Protein AF-0000000067928695 (afdb_homodimer)

Nearest PDB structures (foldseek):
  7fby-assembly1_A  TM=9.076E-01  e=4.333E-14  Pyrococcus horikoshii OT3
  2p6s-assembly1_H  TM=8.853E-01  e=1.165E-11  Neisseria meningitidis MC58
  2cg4-assembly1_A  TM=8.596E-01  e=1.092E-10  Escherichia coli
  2efo-assembly1_A  TM=8.688E-01  e=2.032E-10  Sulfurisphaera tokodaii str. 7
  4un1-assembly2_C  TM=5.396E-01  e=1.567E-06  Desulfovibrio desulfuricans

Sequence (328 aa):
MWDFVSTNDLDETEQAVLSQLKVDGRMSSVDIAKRIGVTEATVRRKMARVLEDPDISIQAVVRPLRSDLGIAAIVGLDVDREHIISVARKLSEYSFVDSVYAMTGPFDIIIQLTLPSTTALHDFLVSELANVPGIKDSESYMIGRVFKHSGRAYQRSKTEEKRGMWDFVSTNDLDETEQAVLSQLKVDGRMSSVDIAKRIGVTEATVRRKMARVLEDPDISIQAVVRPLRSDLGIAAIVGLDVDREHIISVARKLSEYSFVDSVYAMTGPFDIIIQLTLPSTTALHDFLVSELANVPGIKDSESYMIGRVFKHSGRAYQRSKTEEKRG

pLDDT: mean 90.46, std 14.26, range [27.47, 98.69]

Secondary structure (DSSP, 8-state):
-----S-TTS-HHHHHHHHHHHH-TT--HHHHHHHHTS-HHHHHHHHHHHHHSTTEEEEEEEPTTGGGSSEEEEEEEEE-GGGHHHHHHHHTT-TTEEEEEEESSS-SEEEEEEES-HHHHHHIIIIIGGGSTTEEEEEEEEEEEEEEETTEE----HHHHTT-/-----S-TTS-HHHHHHHHHHHH-TT--HHHHHHHHTS-HHHHHHHHHHHHHSTTEEEEEEE-TTGGGSSEEEEEEEEE-GGGHHHHHHHHTT-TTEEEEEEESSS-SEEEEEEES-HHHHHHIIIIIGGGSTTEEEEEEEEEEEEEEETTEE----HHHHTT-

Radius of gyration: 19.79 Å; Cα contacts (8 Å, |Δi|>4): 621; chains: 2; bounding box: 47×51×52 Å

Structure (mmCIF, N/CA/C/O backbone):
data_AF-0000000067928695-model_v1
#
loop_
_entity.id
_entity.type
_entity.pdbx_description
1 polymer 'AsnC family transcriptional regulator'
#
loop_
_atom_site.group_PDB
_atom_site.id
_atom_site.type_symbol
_atom_site.label_atom_id
_atom_site.label_alt_id
_atom_site.label_comp_id
_atom_site.label_asym_id
_atom_site.label_entity_id
_atom_site.label_seq_id
_atom_site.pdbx_PDB_ins_code
_atom_site.Cartn_x
_atom_site.Cartn_y
_atom_site.Cartn_z
_atom_site.occupancy
_atom_site.B_iso_or_equiv
_atom_site.auth_seq_id
_atom_site.auth_comp_id
_atom_site.auth_asym_id
_atom_site.auth_atom_id
_atom_site.pdbx_PDB_model_num
ATOM 1 N N . MET A 1 1 ? -23.5 -4.215 -2.357 1 54.84 1 MET A N 1
ATOM 2 C CA . MET A 1 1 ? -22.922 -5.242 -1.491 1 54.84 1 MET A CA 1
ATOM 3 C C . MET A 1 1 ? -21.406 -5.125 -1.449 1 54.84 1 MET A C 1
ATOM 5 O O . MET A 1 1 ? -20.781 -5.484 -0.449 1 54.84 1 MET A O 1
ATOM 9 N N . TRP A 1 2 ? -20.891 -4.426 -2.338 1 67.12 2 TRP A N 1
ATOM 10 C CA . TRP A 1 2 ? -19.438 -4.48 -2.449 1 67.12 2 TRP A CA 1
ATOM 11 C C . TRP A 1 2 ? -18.797 -3.199 -1.914 1 67.12 2 TRP A C 1
ATOM 13 O O . TRP A 1 2 ? -17.656 -2.871 -2.26 1 67.12 2 TRP A O 1
ATOM 23 N N . ASP A 1 3 ? -19.672 -2.637 -1.125 1 69.31 3 ASP A N 1
ATOM 24 C CA . ASP A 1 3 ? -19.125 -1.468 -0.447 1 69.31 3 ASP A CA 1
ATOM 25 C C . ASP A 1 3 ? -18.609 -1.831 0.947 1 69.31 3 ASP A C 1
ATOM 27 O O . ASP A 1 3 ? -19.406 -2.184 1.828 1 69.31 3 ASP A O 1
ATOM 31 N N . PHE A 1 4 ? -17.453 -2.385 1.006 1 76.19 4 PHE A N 1
ATOM 32 C CA . PHE A 1 4 ? -16.875 -2.734 2.291 1 76.19 4 PHE A CA 1
ATOM 33 C C . PHE A 1 4 ? -15.672 -1.837 2.6 1 76.19 4 PHE A C 1
ATOM 35 O O . PHE A 1 4 ? -14.875 -1.531 1.711 1 76.19 4 PHE A O 1
ATOM 42 N N . VAL A 1 5 ? -15.766 -1.452 3.916 1 72.69 5 VAL A N 1
ATOM 43 C CA . VAL A 1 5 ? -14.609 -0.696 4.391 1 72.69 5 VAL A CA 1
ATOM 44 C C . VAL A 1 5 ? -13.977 -1.412 5.578 1 72.69 5 VAL A C 1
ATOM 46 O O . VAL A 1 5 ? -14.664 -1.753 6.543 1 72.69 5 VAL A O 1
ATOM 49 N N . SER A 1 6 ? -12.695 -1.691 5.574 1 76.19 6 SER A N 1
ATOM 50 C CA . SER A 1 6 ? -11.969 -2.518 6.531 1 76.19 6 SER A CA 1
ATOM 51 C C . SER A 1 6 ? -12.094 -1.965 7.949 1 76.19 6 SER A C 1
ATOM 53 O O . SER A 1 6 ? -11.609 -2.576 8.906 1 76.19 6 SER A O 1
ATOM 55 N N . THR A 1 7 ? -12.695 -0.891 8.156 1 80.12 7 THR A N 1
ATOM 56 C CA . THR A 1 7 ? -12.82 -0.253 9.461 1 80.12 7 THR A CA 1
ATOM 57 C C . THR A 1 7 ? -14.273 -0.217 9.914 1 80.12 7 THR A C 1
ATOM 59 O O . THR A 1 7 ? -14.758 0.815 10.375 1 80.12 7 THR A O 1
ATOM 62 N N . ASN A 1 8 ? -14.883 -1.322 9.859 1 74 8 ASN A N 1
ATOM 63 C CA . ASN A 1 8 ? -16.297 -1.421 10.211 1 74 8 ASN A CA 1
ATOM 64 C C . ASN A 1 8 ? -16.516 -1.262 11.711 1 74 8 ASN A C 1
ATOM 66 O O . ASN A 1 8 ? -17.641 -1.068 12.164 1 74 8 ASN A O 1
ATOM 70 N N . ASP A 1 9 ? -15.438 -1.298 12.539 1 83.81 9 ASP A N 1
ATOM 71 C CA . ASP A 1 9 ? -15.57 -1.085 13.977 1 83.81 9 ASP A CA 1
ATOM 72 C C . ASP A 1 9 ? -15.703 0.401 14.305 1 83.81 9 ASP A C 1
ATOM 74 O O . ASP A 1 9 ? -15.984 0.77 15.445 1 83.81 9 ASP A O 1
ATOM 78 N N . LEU A 1 10 ? -15.562 1.174 13.32 1 90.31 10 LEU A N 1
ATOM 79 C CA . LEU A 1 10 ? -15.742 2.615 13.461 1 90.31 10 LEU A CA 1
ATOM 80 C C . LEU A 1 10 ? -17.203 3.01 13.25 1 90.31 10 LEU A C 1
ATOM 82 O O . LEU A 1 10 ? -17.906 2.396 12.445 1 90.31 10 LEU A O 1
ATOM 86 N N . ASP A 1 11 ? -17.672 4.016 13.984 1 93.88 11 ASP A N 1
ATOM 87 C CA . ASP A 1 11 ? -19.016 4.488 13.727 1 93.88 11 ASP A CA 1
ATOM 88 C C . ASP A 1 11 ? -19.094 5.258 12.406 1 93.88 11 ASP A C 1
ATOM 90 O O . ASP A 1 11 ? -18.078 5.426 11.727 1 93.88 11 ASP A O 1
ATOM 94 N N . GLU A 1 12 ? -20.266 5.629 12.07 1 94.31 12 GLU A N 1
ATOM 95 C CA . GLU A 1 12 ? -20.5 6.223 10.758 1 94.31 12 GLU A CA 1
ATOM 96 C C . GLU A 1 12 ? -19.672 7.492 10.57 1 94.31 12 GLU A C 1
ATOM 98 O O . GLU A 1 12 ? -19.078 7.703 9.508 1 94.31 12 GLU A O 1
ATOM 103 N N . THR A 1 13 ? -19.656 8.344 11.594 1 97.12 13 THR A N 1
ATOM 104 C CA . THR A 1 13 ? -18.906 9.594 11.492 1 97.12 13 THR A CA 1
ATOM 105 C C . THR A 1 13 ? -17.406 9.312 11.43 1 97.12 13 THR A C 1
ATOM 107 O O . THR A 1 13 ? -16.688 9.953 10.656 1 97.12 13 THR A O 1
ATOM 110 N N . GLU A 1 14 ? -16.906 8.359 12.219 1 96.75 14 GLU A N 1
ATOM 111 C CA . GLU A 1 14 ? -15.5 7.969 12.188 1 96.75 14 GLU A CA 1
ATOM 112 C C . GLU A 1 14 ? -15.102 7.438 10.812 1 96.75 14 GLU A C 1
ATOM 114 O O . GLU A 1 14 ? -14.023 7.762 10.305 1 96.75 14 GLU A O 1
ATOM 119 N N . GLN A 1 15 ? -16 6.688 10.242 1 95.12 15 GLN A N 1
ATOM 120 C CA . GLN A 1 15 ? -15.742 6.172 8.898 1 95.12 15 GLN A CA 1
ATOM 121 C C . GLN A 1 15 ? -15.68 7.301 7.879 1 95.12 15 GLN A C 1
ATOM 123 O O . GLN A 1 15 ? -14.836 7.285 6.98 1 95.12 15 GLN A O 1
ATOM 128 N N . ALA A 1 16 ? -16.578 8.203 7.988 1 96.44 16 ALA A N 1
ATOM 129 C CA . ALA A 1 16 ? -16.609 9.344 7.082 1 96.44 16 ALA A CA 1
ATOM 130 C C . ALA A 1 16 ? -15.328 10.172 7.207 1 96.44 16 ALA A C 1
ATOM 132 O O . ALA A 1 16 ? -14.758 10.594 6.199 1 96.44 16 ALA A O 1
ATOM 133 N N . VAL A 1 17 ? -14.938 10.383 8.453 1 97.94 17 VAL A N 1
ATOM 134 C CA . VAL A 1 17 ? -13.703 11.125 8.711 1 97.94 17 VAL A CA 1
ATOM 135 C C . VAL A 1 17 ? -12.523 10.398 8.062 1 97.94 17 VAL A C 1
ATOM 137 O O . VAL A 1 17 ? -11.719 11.016 7.355 1 97.94 17 VAL A O 1
ATOM 140 N N . LEU A 1 18 ? -12.461 9.109 8.266 1 96.5 18 LEU A N 1
ATOM 141 C CA . LEU A 1 18 ? -11.383 8.305 7.703 1 96.5 18 LEU A CA 1
ATOM 142 C C . LEU A 1 18 ? -11.383 8.383 6.18 1 96.5 18 LEU A C 1
ATOM 144 O O . LEU A 1 18 ? -10.32 8.484 5.559 1 96.5 18 LEU A O 1
ATOM 148 N N . SER A 1 19 ? -12.516 8.336 5.602 1 95.69 19 SER A N 1
ATOM 149 C CA . SER A 1 19 ? -12.633 8.406 4.148 1 95.69 19 SER A CA 1
ATOM 150 C C . SER A 1 19 ? -12.055 9.711 3.611 1 95.69 19 SER A C 1
ATOM 152 O O . SER A 1 19 ? -11.406 9.719 2.562 1 95.69 19 SER A O 1
ATOM 154 N N . GLN A 1 20 ? -12.273 10.828 4.305 1 97.5 20 GLN A N 1
ATOM 155 C CA . GLN A 1 20 ? -11.711 12.109 3.889 1 97.5 20 GLN A CA 1
ATOM 156 C C . GLN A 1 20 ? -10.195 12.117 4.043 1 97.5 20 GLN A C 1
ATOM 158 O O . GLN A 1 20 ? -9.477 12.648 3.184 1 97.5 20 GLN A O 1
ATOM 163 N N . LEU A 1 21 ? -9.711 11.484 5.109 1 97.69 21 LEU A N 1
ATOM 164 C CA . LEU A 1 21 ? -8.281 11.445 5.375 1 97.69 21 LEU A CA 1
ATOM 165 C C . LEU A 1 21 ? -7.562 10.555 4.367 1 97.69 21 LEU A C 1
ATOM 167 O O . LEU A 1 21 ? -6.375 10.75 4.09 1 97.69 21 LEU A O 1
ATOM 171 N N . LYS A 1 22 ? -8.266 9.562 3.803 1 96.19 22 LYS A N 1
ATOM 172 C CA . LYS A 1 22 ? -7.703 8.727 2.748 1 96.19 22 LYS A CA 1
ATOM 173 C C . LYS A 1 22 ? -7.492 9.523 1.464 1 96.19 22 LYS A C 1
ATOM 175 O O . LYS A 1 22 ? -6.578 9.234 0.69 1 96.19 22 LYS A O 1
ATOM 180 N N . VAL A 1 23 ? -8.305 10.508 1.286 1 95.06 23 VAL A N 1
ATOM 181 C CA . VAL A 1 23 ? -8.195 11.383 0.124 1 95.06 23 VAL A CA 1
ATOM 182 C C . VAL A 1 23 ? -7.082 12.398 0.352 1 95.06 23 VAL A C 1
ATOM 184 O O . VAL A 1 23 ? -6.238 12.617 -0.522 1 95.06 23 VAL A O 1
ATOM 187 N N . ASP A 1 24 ? -7.09 12.969 1.466 1 97.31 24 ASP A N 1
ATOM 188 C CA . ASP A 1 24 ? -6.09 13.938 1.904 1 97.31 24 ASP A CA 1
ATOM 189 C C . ASP A 1 24 ? -5.824 13.812 3.402 1 97.31 24 ASP A C 1
ATOM 191 O O . ASP A 1 24 ? -6.621 14.281 4.223 1 97.31 24 ASP A O 1
ATOM 195 N N . GLY A 1 25 ? -4.699 13.289 3.713 1 98.25 25 GLY A N 1
ATOM 196 C CA . GLY A 1 25 ? -4.34 13.039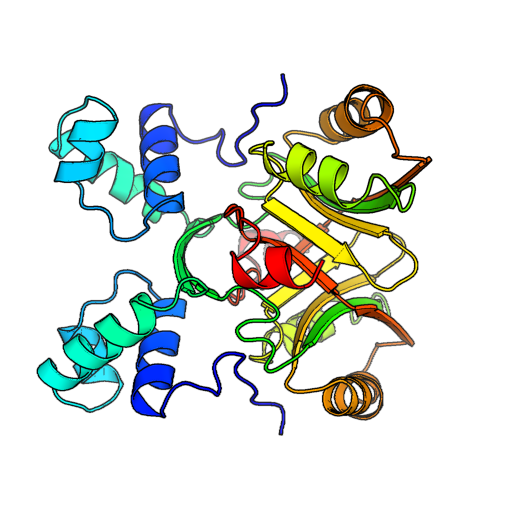 5.102 1 98.25 25 GLY A CA 1
ATOM 197 C C . GLY A 1 25 ? -4.09 14.312 5.887 1 98.25 25 GLY A C 1
ATOM 198 O O . GLY A 1 25 ? -4.031 14.281 7.117 1 98.25 25 GLY A O 1
ATOM 199 N N . ARG A 1 26 ? -3.992 15.445 5.238 1 97.56 26 ARG A N 1
ATOM 200 C CA . ARG A 1 26 ? -3.703 16.703 5.906 1 97.56 26 ARG A CA 1
ATOM 201 C C . ARG A 1 26 ? -4.934 17.609 5.918 1 97.56 26 ARG A C 1
ATOM 203 O O . ARG A 1 26 ? -4.844 18.781 6.297 1 97.56 26 ARG A O 1
ATOM 210 N N . MET A 1 27 ? -6.051 17.031 5.473 1 97.69 27 MET A N 1
ATOM 211 C CA . MET A 1 27 ? -7.281 17.812 5.496 1 97.69 27 MET A CA 1
ATOM 212 C C . MET A 1 27 ? -7.582 18.312 6.902 1 97.69 27 MET A C 1
ATOM 214 O O . MET A 1 27 ? -7.445 17.562 7.875 1 97.69 27 MET A O 1
ATOM 218 N N . SER A 1 28 ? -8 19.562 6.992 1 97.62 28 SER A N 1
ATOM 219 C CA . SER A 1 28 ? -8.289 20.156 8.297 1 97.62 28 SER A CA 1
ATOM 220 C C . SER A 1 28 ? -9.625 19.656 8.844 1 97.62 28 SER A C 1
ATOM 222 O O . SER A 1 28 ? -10.492 19.234 8.078 1 97.62 28 SER A O 1
ATOM 224 N N . SER A 1 29 ? -9.734 19.766 10.188 1 98.12 29 SER A N 1
ATOM 225 C CA . SER A 1 29 ? -11.008 19.406 10.812 1 98.12 29 SER A CA 1
ATOM 226 C C . SER A 1 29 ? -12.133 20.297 10.312 1 98.12 29 SER A C 1
ATOM 228 O O . SER A 1 29 ? -13.273 19.844 10.164 1 98.12 29 SER A O 1
ATOM 230 N N . VAL A 1 30 ? -11.812 21.547 10.023 1 98.38 30 VAL A N 1
ATOM 231 C CA . VAL A 1 30 ? -12.805 22.484 9.508 1 98.38 30 VAL A CA 1
ATOM 232 C C . VAL A 1 30 ? -13.289 22.031 8.133 1 98.38 30 VAL A C 1
ATOM 234 O O . VAL A 1 30 ? -14.5 21.969 7.887 1 98.38 30 VAL A O 1
ATOM 237 N N . ASP A 1 31 ? -12.422 21.641 7.242 1 98.56 31 ASP A N 1
ATOM 238 C CA . ASP A 1 31 ? -12.773 21.219 5.895 1 98.56 31 ASP A CA 1
ATOM 239 C C . ASP A 1 31 ? -13.547 19.906 5.922 1 98.56 31 ASP A C 1
ATOM 241 O O . ASP A 1 31 ? -14.508 19.719 5.168 1 98.56 31 ASP A O 1
ATOM 245 N N . ILE A 1 32 ? -13.094 19 6.742 1 98.69 32 ILE A N 1
ATOM 246 C CA . ILE A 1 32 ? -13.789 17.719 6.863 1 98.69 32 ILE A CA 1
ATOM 247 C C . ILE A 1 32 ? -15.219 17.953 7.355 1 98.69 32 ILE A C 1
ATOM 249 O O . ILE A 1 32 ? -16.156 17.344 6.84 1 98.69 32 ILE A O 1
ATOM 253 N N . ALA A 1 33 ? -15.352 18.797 8.359 1 98.69 33 ALA A N 1
ATOM 254 C CA . ALA A 1 33 ? -16.672 19.125 8.898 1 98.69 33 ALA A CA 1
ATOM 255 C C . ALA A 1 33 ? -17.609 19.625 7.805 1 98.69 33 ALA A C 1
ATOM 257 O O . ALA A 1 33 ? -18.766 19.203 7.719 1 98.69 33 ALA A O 1
ATOM 258 N N . LYS A 1 34 ? -17.141 20.5 6.973 1 98.44 34 LYS A N 1
ATOM 259 C CA . LYS A 1 34 ? -17.922 21.047 5.867 1 98.44 34 LYS A CA 1
ATOM 260 C C . LYS A 1 34 ? -18.344 19.953 4.895 1 98.44 34 LYS A C 1
ATOM 262 O O . LYS A 1 34 ? -19.484 19.953 4.41 1 98.44 34 LYS A O 1
ATOM 267 N N . ARG A 1 35 ? -17.5 19 4.688 1 97.94 35 ARG A N 1
ATOM 268 C CA . ARG A 1 35 ? -17.734 17.969 3.684 1 97.94 35 ARG A CA 1
ATOM 269 C C . ARG A 1 35 ? -18.734 16.938 4.184 1 97.94 35 ARG A C 1
ATOM 271 O O . ARG A 1 35 ? -19.531 16.406 3.408 1 97.94 35 ARG A O 1
ATOM 278 N N . ILE A 1 36 ? -18.641 16.641 5.441 1 97.31 36 ILE A N 1
ATOM 279 C CA . ILE A 1 36 ? -19.453 15.508 5.871 1 97.31 36 ILE A CA 1
ATOM 280 C C . ILE A 1 36 ? -20.672 16 6.637 1 97.31 36 ILE A C 1
ATOM 282 O O . ILE A 1 36 ? -21.547 15.211 7.016 1 97.31 36 ILE A O 1
ATOM 286 N N . GLY A 1 37 ? -20.766 17.25 6.953 1 97.88 37 GLY A N 1
ATOM 287 C CA . GLY A 1 37 ? -21.969 17.844 7.477 1 97.88 37 GLY A CA 1
ATOM 288 C C . GLY A 1 37 ? -22.141 17.656 8.969 1 97.88 37 GLY A C 1
ATOM 289 O O . GLY A 1 37 ? -23.219 17.328 9.445 1 97.88 37 GLY A O 1
ATOM 290 N N . VAL A 1 38 ? -21.109 17.812 9.727 1 98.19 38 VAL A N 1
ATOM 291 C CA . VAL A 1 38 ? -21.125 17.781 11.188 1 98.19 38 VAL A CA 1
ATOM 292 C C . VAL A 1 38 ? -20.297 18.938 11.734 1 98.19 38 VAL A C 1
ATOM 294 O O . VAL A 1 38 ? -19.688 19.703 10.969 1 98.19 38 VAL A O 1
ATOM 297 N N . THR A 1 39 ? -20.344 19.062 13.07 1 98.25 39 THR A N 1
ATOM 298 C CA . THR A 1 39 ? -19.625 20.172 13.68 1 98.25 39 THR A CA 1
ATOM 299 C C . THR A 1 39 ? -18.125 19.891 13.703 1 98.25 39 THR A C 1
ATOM 301 O O . THR A 1 39 ? -17.703 18.734 13.734 1 98.25 39 THR A O 1
ATOM 304 N N . GLU A 1 40 ? -17.359 20.938 13.617 1 98.44 40 GLU A N 1
ATOM 305 C CA . GLU A 1 40 ? -15.906 20.797 13.727 1 98.44 40 GLU A CA 1
ATOM 306 C C . GLU A 1 40 ? -15.516 20.078 15.016 1 98.44 40 GLU A C 1
ATOM 308 O O . GLU A 1 40 ? -14.578 19.281 15.023 1 98.44 40 GLU A O 1
ATOM 313 N N . ALA A 1 41 ? -16.156 20.438 16.109 1 98.44 41 ALA A N 1
ATOM 314 C CA . ALA A 1 41 ? -15.875 19.781 17.391 1 98.44 41 ALA A CA 1
ATOM 315 C C . ALA A 1 41 ? -16.062 18.266 17.281 1 98.44 41 ALA A C 1
ATOM 317 O O . ALA A 1 41 ? -15.25 17.5 17.812 1 98.44 41 ALA A O 1
ATOM 318 N N . THR A 1 42 ? -17.109 17.859 16.641 1 98.44 42 THR A N 1
ATOM 319 C CA . THR A 1 42 ? -17.375 16.438 16.422 1 98.44 42 THR A CA 1
ATOM 320 C C . THR A 1 42 ? -16.266 15.797 15.586 1 98.44 42 THR A C 1
ATOM 322 O O . THR A 1 42 ? -15.781 14.719 15.922 1 98.44 42 THR A O 1
ATOM 325 N N . VAL A 1 43 ? -15.859 16.469 14.5 1 98.62 43 VAL A N 1
ATOM 326 C CA . VAL A 1 43 ? -14.805 15.938 13.641 1 98.62 43 VAL A CA 1
ATOM 327 C C . VAL A 1 43 ? -13.508 15.812 14.438 1 98.62 43 VAL A C 1
ATOM 329 O O . VAL A 1 43 ? -12.812 14.797 14.359 1 98.62 43 VAL A O 1
ATOM 332 N N . ARG A 1 44 ? -13.164 16.797 15.172 1 98.25 44 ARG A N 1
ATOM 333 C CA . ARG A 1 44 ? -11.93 16.781 15.945 1 98.25 44 ARG A CA 1
ATOM 334 C C . ARG A 1 44 ? -11.898 15.586 16.891 1 98.25 44 ARG A C 1
ATOM 336 O O . ARG A 1 44 ? -10.898 14.875 16.984 1 98.25 44 ARG A O 1
ATOM 343 N N . ARG A 1 45 ? -12.961 15.375 17.547 1 98.19 45 ARG A N 1
ATOM 344 C CA . ARG A 1 45 ? -13.055 14.266 18.5 1 98.19 45 ARG A CA 1
ATOM 345 C C . ARG A 1 45 ? -12.961 12.922 17.766 1 98.19 45 ARG A C 1
ATOM 347 O O . ARG A 1 45 ? -12.203 12.039 18.172 1 98.19 45 ARG A O 1
ATOM 354 N N . LYS A 1 46 ? -13.758 12.789 16.719 1 98.25 46 LYS A N 1
ATOM 355 C CA . LYS A 1 46 ? -13.797 11.531 15.977 1 98.25 46 LYS A CA 1
ATOM 356 C C . LYS A 1 46 ? -12.469 11.266 15.281 1 98.25 46 LYS A C 1
ATOM 358 O O . LYS A 1 46 ? -12.023 10.117 15.195 1 98.25 46 LYS A O 1
ATOM 363 N N . MET A 1 47 ? -11.875 12.297 14.75 1 98.06 47 MET A N 1
ATOM 364 C CA . MET A 1 47 ? -10.57 12.156 14.117 1 98.06 47 MET A CA 1
ATOM 365 C C . MET A 1 47 ? -9.523 11.688 15.125 1 98.06 47 MET A C 1
ATOM 367 O O . MET A 1 47 ? -8.719 10.805 14.82 1 98.06 47 MET A O 1
ATOM 371 N N . ALA A 1 48 ? -9.547 12.305 16.266 1 97.19 48 ALA A N 1
ATOM 372 C CA . ALA A 1 48 ? -8.625 11.891 17.328 1 97.19 48 ALA A CA 1
ATOM 373 C C . ALA A 1 48 ? -8.797 10.406 17.641 1 97.19 48 ALA A C 1
ATOM 375 O O . ALA A 1 48 ? -7.812 9.672 17.766 1 97.19 48 ALA A O 1
ATOM 376 N N . ARG A 1 49 ? -9.945 10 17.734 1 95.88 49 ARG A N 1
ATOM 377 C CA . ARG A 1 49 ? -10.25 8.602 18.031 1 95.88 49 ARG A CA 1
ATOM 378 C C . ARG A 1 49 ? -9.758 7.695 16.906 1 95.88 49 ARG A C 1
ATOM 380 O O . ARG A 1 49 ? -9.141 6.66 17.172 1 95.88 49 ARG A O 1
ATOM 387 N N . VAL A 1 50 ? -10.055 8.078 15.703 1 95.62 50 VAL A N 1
ATOM 388 C CA . VAL A 1 50 ? -9.633 7.312 14.531 1 95.62 50 VAL A CA 1
ATOM 389 C C . VAL A 1 50 ? -8.109 7.172 14.523 1 95.62 50 VAL A C 1
ATOM 391 O O . VAL A 1 50 ? -7.586 6.078 14.312 1 95.62 50 VAL A O 1
ATOM 394 N N . LEU A 1 51 ? -7.449 8.227 14.828 1 95.56 51 LEU A N 1
ATOM 395 C CA . LEU A 1 51 ? -5.996 8.266 14.68 1 95.56 51 LEU A CA 1
ATOM 396 C C . LEU A 1 51 ? -5.312 7.672 15.906 1 95.56 51 LEU A C 1
ATOM 398 O O . LEU A 1 51 ? -4.09 7.496 15.914 1 95.56 51 LEU A O 1
ATOM 402 N N . GLU A 1 52 ? -6.078 7.32 16.922 1 93.94 52 GLU A N 1
ATOM 403 C CA . GLU A 1 52 ? -5.551 6.582 18.078 1 93.94 52 GLU A CA 1
ATOM 404 C C . GLU A 1 52 ? -5.387 5.102 17.75 1 93.94 52 GLU A C 1
ATOM 406 O O . GLU A 1 52 ? -4.688 4.379 18.453 1 93.94 52 GLU A O 1
ATOM 411 N N . ASP A 1 53 ? -6.078 4.672 16.766 1 90.81 53 ASP A N 1
ATOM 412 C CA . ASP A 1 53 ? -5.961 3.287 16.312 1 90.81 53 ASP A CA 1
ATOM 413 C C . ASP A 1 53 ? -4.566 3.002 15.766 1 90.81 53 ASP A C 1
ATOM 415 O O . ASP A 1 53 ? -4.133 3.633 14.805 1 90.81 53 ASP A O 1
ATOM 419 N N . PRO A 1 54 ? -3.818 2.045 16.328 1 89.62 54 PRO A N 1
ATOM 420 C CA . PRO A 1 54 ? -2.451 1.767 15.875 1 89.62 54 PRO A CA 1
ATOM 421 C C . PRO A 1 54 ? -2.4 1.203 14.461 1 89.62 54 PRO A C 1
ATOM 423 O O . PRO A 1 54 ? -1.327 1.147 13.852 1 89.62 54 PRO A O 1
ATOM 426 N N . ASP A 1 55 ? -3.51 0.825 13.938 1 91.31 55 ASP A N 1
ATOM 427 C CA . ASP A 1 55 ? -3.555 0.251 12.594 1 91.31 55 ASP A CA 1
ATOM 428 C C . ASP A 1 55 ? -3.838 1.325 11.547 1 91.31 55 ASP A C 1
ATOM 430 O O . ASP A 1 55 ? -3.885 1.035 10.352 1 91.31 55 ASP A O 1
ATOM 434 N N . ILE A 1 56 ? -4.07 2.531 11.969 1 94.44 56 ILE A N 1
ATOM 435 C CA . ILE A 1 56 ? -4.316 3.648 11.062 1 94.44 56 ILE A CA 1
ATOM 436 C C . ILE A 1 56 ? -3.215 4.691 11.227 1 94.44 56 ILE A C 1
ATOM 438 O O . ILE A 1 56 ? -2.852 5.055 12.344 1 94.44 56 ILE A O 1
ATOM 442 N N . SER A 1 57 ? -2.656 5.086 10.117 1 95.75 57 SER A N 1
ATOM 443 C CA . SER A 1 57 ? -1.616 6.109 10.133 1 95.75 57 SER A CA 1
ATOM 444 C C . SER A 1 57 ? -1.794 7.102 8.992 1 95.75 57 SER A C 1
ATOM 446 O O . SER A 1 57 ? -2.361 6.762 7.953 1 95.75 57 SER A O 1
ATOM 448 N N . ILE A 1 58 ? -1.453 8.297 9.203 1 98.31 58 ILE A N 1
ATOM 449 C CA . ILE A 1 58 ? -1.322 9.25 8.109 1 98.31 58 ILE A CA 1
ATOM 450 C C . ILE A 1 58 ? 0.126 9.289 7.629 1 98.31 58 ILE A C 1
ATOM 452 O O . ILE A 1 58 ? 1.038 9.578 8.406 1 98.31 58 ILE A O 1
ATOM 456 N N . GLN A 1 59 ? 0.357 9.008 6.383 1 98.12 59 GLN A N 1
ATOM 457 C CA . GLN A 1 59 ? 1.734 8.953 5.902 1 98.12 59 GLN A CA 1
ATOM 458 C C . GLN A 1 59 ? 1.816 9.328 4.426 1 98.12 59 GLN A C 1
ATOM 460 O O . GLN A 1 59 ? 0.801 9.352 3.729 1 98.12 59 GLN A O 1
ATOM 465 N N . ALA A 1 60 ? 3.01 9.68 4.035 1 97.12 60 ALA A N 1
ATOM 466 C CA . ALA A 1 60 ? 3.271 9.828 2.604 1 97.12 60 ALA A CA 1
ATOM 467 C C . ALA A 1 60 ? 3.295 8.477 1.904 1 97.12 60 ALA A C 1
ATOM 469 O O . ALA A 1 60 ? 3.908 7.523 2.398 1 97.12 60 ALA A O 1
ATOM 470 N N . VAL A 1 61 ? 2.568 8.359 0.867 1 95.94 61 VAL A N 1
ATOM 471 C CA . VAL A 1 61 ? 2.543 7.18 0.011 1 95.94 61 VAL A CA 1
ATOM 472 C C . VAL A 1 61 ? 3.104 7.531 -1.366 1 95.94 61 VAL A C 1
ATOM 474 O O . VAL A 1 61 ? 2.705 8.531 -1.972 1 95.94 61 VAL A O 1
ATOM 477 N N . VAL A 1 62 ? 4.074 6.758 -1.771 1 93.94 62 VAL A N 1
ATOM 478 C CA . VAL A 1 62 ? 4.691 6.957 -3.076 1 93.94 62 VAL A CA 1
ATOM 479 C C . VAL A 1 62 ? 4.195 5.895 -4.055 1 93.94 62 VAL A C 1
ATOM 481 O O . VAL A 1 62 ? 4.219 4.699 -3.746 1 93.94 62 VAL A O 1
ATOM 484 N N . ARG A 1 63 ? 3.662 6.348 -5.195 1 92.44 63 ARG A N 1
ATOM 485 C CA . ARG A 1 63 ? 3.266 5.422 -6.254 1 92.44 63 ARG A CA 1
ATOM 486 C C . ARG A 1 63 ? 4.438 4.551 -6.684 1 92.44 63 ARG A C 1
ATOM 488 O O . ARG A 1 63 ? 5.516 5.059 -7 1 92.44 63 ARG A O 1
ATOM 495 N N . PRO A 1 64 ? 4.188 3.207 -6.574 1 91.69 64 PRO A N 1
ATOM 496 C CA . PRO A 1 64 ? 5.242 2.373 -7.152 1 91.69 64 PRO A CA 1
ATOM 497 C C . PRO A 1 64 ? 5.496 2.682 -8.625 1 91.69 64 PRO A C 1
ATOM 499 O O . PRO A 1 64 ? 4.578 3.07 -9.352 1 91.69 64 PRO A O 1
ATOM 502 N N . LEU A 1 65 ? 6.855 2.486 -9.094 1 82.44 65 LEU A N 1
ATOM 503 C CA . LEU A 1 65 ? 7.254 2.787 -10.461 1 82.44 65 LEU A CA 1
ATOM 504 C C . LEU A 1 65 ? 7.152 4.285 -10.742 1 82.44 65 LEU A C 1
ATOM 506 O O . LEU A 1 65 ? 6.996 4.695 -11.891 1 82.44 65 LEU A O 1
ATOM 510 N N . ARG A 1 66 ? 7.238 4.988 -9.594 1 69.88 66 ARG A N 1
ATOM 511 C CA . ARG A 1 66 ? 7.301 6.441 -9.719 1 69.88 66 ARG A CA 1
ATOM 512 C C . ARG A 1 66 ? 8.336 6.855 -10.758 1 69.88 66 ARG A C 1
ATOM 514 O O . ARG A 1 66 ? 9.391 6.227 -10.883 1 69.88 66 ARG A O 1
ATOM 521 N N . SER A 1 67 ? 8.078 7.879 -11.625 1 62 67 SER A N 1
ATOM 522 C CA . SER A 1 67 ? 8.883 8.602 -12.617 1 62 67 SER A CA 1
ATOM 523 C C . SER A 1 67 ? 9.508 7.637 -13.617 1 62 67 SER A C 1
ATOM 525 O O . SER A 1 67 ? 10.406 8.023 -14.367 1 62 67 SER A O 1
ATOM 527 N N . ASP A 1 68 ? 9.125 6.457 -13.602 1 64.56 68 ASP A N 1
ATOM 528 C CA . ASP A 1 68 ? 9.688 5.516 -14.562 1 64.56 68 ASP A CA 1
ATOM 529 C C . ASP A 1 68 ? 11.18 5.309 -14.328 1 64.56 68 ASP A C 1
ATOM 531 O O . ASP A 1 68 ? 11.922 4.969 -15.25 1 64.56 68 ASP A O 1
ATOM 535 N N . LEU A 1 69 ? 11.578 5.695 -13.094 1 67.94 69 LEU A N 1
ATOM 536 C CA . LEU A 1 69 ? 13.008 5.621 -12.812 1 67.94 69 LEU A CA 1
ATOM 537 C C . LEU A 1 69 ? 13.352 4.34 -12.07 1 67.94 69 LEU A C 1
ATOM 539 O O . LEU A 1 69 ? 14.523 4.094 -11.742 1 67.94 69 LEU A O 1
ATOM 543 N N . GLY A 1 70 ? 12.578 3.482 -12.109 1 86.5 70 GLY A N 1
ATOM 544 C CA . GLY A 1 70 ? 12.867 2.217 -11.453 1 86.5 70 GLY A CA 1
ATOM 545 C C . GLY A 1 70 ? 11.883 1.121 -11.797 1 86.5 70 GLY A C 1
ATOM 546 O O . GLY A 1 70 ? 11.242 1.165 -12.852 1 86.5 70 GLY A O 1
ATOM 547 N N . ILE A 1 71 ? 12.062 0.109 -11.031 1 92.81 71 ILE A N 1
ATOM 548 C CA . ILE A 1 71 ? 11.148 -1.014 -11.227 1 92.81 71 ILE A CA 1
ATOM 549 C C . ILE A 1 71 ? 10.43 -1.326 -9.922 1 92.81 71 ILE A C 1
ATOM 551 O O . ILE A 1 71 ? 10.906 -0.966 -8.844 1 92.81 71 ILE A O 1
ATOM 555 N N . ALA A 1 72 ? 9.305 -1.862 -10.039 1 95.81 72 ALA A N 1
ATOM 556 C CA . ALA A 1 72 ? 8.547 -2.398 -8.914 1 95.81 72 ALA A CA 1
ATOM 557 C C . ALA A 1 72 ? 8.172 -3.861 -9.156 1 95.81 72 ALA A C 1
ATOM 559 O O . ALA A 1 72 ? 7.93 -4.27 -10.289 1 95.81 72 ALA A O 1
ATOM 560 N N . ALA A 1 73 ? 8.156 -4.578 -8.031 1 96.81 73 ALA A N 1
ATOM 561 C CA . ALA A 1 73 ? 7.895 -6.008 -8.18 1 96.81 73 ALA A CA 1
ATOM 562 C C . ALA A 1 73 ? 7.223 -6.566 -6.926 1 96.81 73 ALA A C 1
ATOM 564 O O . ALA A 1 73 ? 7.305 -5.973 -5.852 1 96.81 73 ALA A O 1
ATOM 565 N N . ILE A 1 74 ? 6.535 -7.621 -7.117 1 97.75 74 ILE A N 1
ATOM 566 C CA . ILE A 1 74 ? 6.043 -8.516 -6.074 1 97.75 74 ILE A CA 1
ATOM 567 C C . ILE A 1 74 ? 6.867 -9.797 -6.066 1 97.75 74 ILE A C 1
ATOM 569 O O . ILE A 1 74 ? 7.109 -10.398 -7.117 1 97.75 74 ILE A O 1
ATOM 573 N N . VAL A 1 75 ? 7.309 -10.188 -4.883 1 97.69 75 VAL A N 1
ATOM 574 C CA . VAL A 1 75 ? 8.141 -11.383 -4.785 1 97.69 75 VAL A CA 1
ATOM 575 C C . VAL A 1 75 ? 7.504 -12.375 -3.816 1 97.69 75 VAL A C 1
ATOM 577 O O . VAL A 1 75 ? 7.227 -12.039 -2.664 1 97.69 75 VAL A O 1
ATOM 580 N N . GLY A 1 76 ? 7.215 -13.586 -4.301 1 97.31 76 GLY A N 1
ATOM 581 C CA . GLY A 1 76 ? 6.852 -14.703 -3.445 1 97.31 76 GLY A CA 1
ATOM 582 C C . GLY A 1 76 ? 8.047 -15.508 -2.979 1 97.31 76 GLY A C 1
ATOM 583 O O . GLY A 1 76 ? 8.961 -15.781 -3.76 1 97.31 76 GLY A O 1
ATOM 584 N N . LEU A 1 77 ? 8.016 -15.883 -1.688 1 98.25 77 LEU A N 1
ATOM 585 C CA . LEU A 1 77 ? 9.133 -16.609 -1.103 1 98.25 77 LEU A CA 1
ATOM 586 C C . LEU A 1 77 ? 8.656 -17.922 -0.466 1 98.25 77 LEU A C 1
ATOM 588 O O . LEU A 1 77 ? 7.629 -17.938 0.209 1 98.25 77 LEU A O 1
ATOM 592 N N . ASP A 1 78 ? 9.344 -18.969 -0.765 1 97.94 78 ASP A N 1
ATOM 593 C CA . ASP A 1 78 ? 9.273 -20.203 -0.001 1 97.94 78 ASP A CA 1
ATOM 594 C C . ASP A 1 78 ? 10.289 -20.219 1.133 1 97.94 78 ASP A C 1
ATOM 596 O O . ASP A 1 78 ? 11.492 -20.094 0.892 1 97.94 78 ASP A O 1
ATOM 600 N N . VAL A 1 79 ? 9.797 -20.344 2.35 1 98.19 79 VAL A N 1
ATOM 601 C CA . VAL A 1 79 ? 10.648 -20.188 3.529 1 98.19 79 VAL A CA 1
ATOM 602 C C . VAL A 1 79 ? 10.414 -21.359 4.484 1 98.19 79 VAL A C 1
ATOM 604 O O . VAL A 1 79 ? 9.281 -21.812 4.656 1 98.19 79 VAL A O 1
ATOM 607 N N . ASP A 1 80 ? 11.508 -21.844 5.059 1 97.38 80 ASP A N 1
ATOM 608 C CA . ASP A 1 80 ? 11.344 -22.812 6.129 1 97.38 80 ASP A CA 1
ATOM 609 C C . ASP A 1 80 ? 10.422 -22.281 7.223 1 97.38 80 ASP A C 1
ATOM 611 O O . ASP A 1 80 ? 10.57 -21.141 7.668 1 97.38 80 ASP A O 1
ATOM 615 N N . ARG A 1 81 ? 9.523 -23.172 7.652 1 95.88 81 ARG A N 1
ATOM 616 C CA . ARG A 1 81 ? 8.477 -22.781 8.594 1 95.88 81 ARG A CA 1
ATOM 617 C C . ARG A 1 81 ? 9.07 -22.125 9.836 1 95.88 81 ARG A C 1
ATOM 619 O O . ARG A 1 81 ? 8.523 -21.141 10.352 1 95.88 81 ARG A O 1
ATOM 626 N N . GLU A 1 82 ? 10.133 -22.547 10.289 1 96.62 82 GLU A N 1
ATOM 627 C CA . GLU A 1 82 ? 10.727 -22.078 11.539 1 96.62 82 GLU A CA 1
ATOM 628 C C . GLU A 1 82 ? 11.383 -20.719 11.359 1 96.62 82 GLU A C 1
ATOM 630 O O . GLU A 1 82 ? 11.719 -20.047 12.336 1 96.62 82 GLU A O 1
ATOM 635 N N . HIS A 1 83 ? 11.523 -20.281 10.109 1 97.75 83 HIS A N 1
ATOM 636 C CA . HIS A 1 83 ? 12.25 -19.047 9.859 1 97.75 83 HIS A CA 1
ATOM 637 C C . HIS A 1 83 ? 11.32 -17.953 9.328 1 97.75 83 HIS A C 1
ATOM 639 O O . HIS A 1 83 ? 11.766 -16.844 9.039 1 97.75 83 HIS A O 1
ATOM 645 N N . ILE A 1 84 ? 10.086 -18.219 9.227 1 97.56 84 ILE A N 1
ATOM 646 C CA . ILE A 1 84 ? 9.156 -17.297 8.57 1 97.56 84 ILE A CA 1
ATOM 647 C C . ILE A 1 84 ? 9.172 -15.953 9.281 1 97.56 84 ILE A C 1
ATOM 649 O O . ILE A 1 84 ? 9.32 -14.906 8.633 1 97.56 84 ILE A O 1
ATOM 653 N N . ILE A 1 85 ? 9.133 -15.969 10.594 1 96.56 85 ILE A N 1
ATOM 654 C CA . ILE A 1 85 ? 9.055 -14.727 11.352 1 96.56 85 ILE A CA 1
ATOM 655 C C . ILE A 1 85 ? 10.367 -13.961 11.227 1 96.56 85 ILE A C 1
ATOM 657 O O . ILE A 1 85 ? 10.367 -12.758 10.953 1 96.56 85 ILE A O 1
ATOM 661 N N . SER A 1 86 ? 11.469 -14.633 11.406 1 97.12 86 SER A N 1
ATOM 662 C CA . SER A 1 86 ? 12.773 -13.969 11.344 1 97.12 86 SER A CA 1
ATOM 663 C C . SER A 1 86 ? 13.039 -13.398 9.953 1 97.12 86 SER A C 1
ATOM 665 O O . SER A 1 86 ? 13.586 -12.305 9.82 1 97.12 86 SER A O 1
ATOM 667 N N . VAL A 1 87 ? 12.688 -14.109 8.883 1 97.75 87 VAL A N 1
ATOM 668 C CA . VAL A 1 87 ? 12.867 -13.648 7.512 1 97.75 87 VAL A CA 1
ATOM 669 C C . VAL A 1 87 ? 11.984 -12.422 7.262 1 97.75 87 VAL A C 1
ATOM 671 O O . VAL A 1 87 ? 12.445 -11.422 6.707 1 97.75 87 VAL A O 1
ATOM 674 N N . ALA A 1 88 ? 10.742 -12.492 7.664 1 97.94 88 ALA A N 1
ATOM 675 C CA . ALA A 1 88 ? 9.805 -11.383 7.469 1 97.94 88 ALA A CA 1
ATOM 676 C C . ALA A 1 88 ? 10.32 -10.117 8.148 1 97.94 88 ALA A C 1
ATOM 678 O O . ALA A 1 88 ? 10.266 -9.031 7.562 1 97.94 88 ALA A O 1
ATOM 679 N N . ARG A 1 89 ? 10.805 -10.273 9.336 1 96.69 89 ARG A N 1
ATOM 680 C CA . ARG A 1 89 ? 11.32 -9.133 10.078 1 96.69 89 ARG A CA 1
ATOM 681 C C . ARG A 1 89 ? 12.562 -8.555 9.406 1 96.69 89 ARG A C 1
ATOM 683 O O . ARG A 1 89 ? 12.703 -7.336 9.281 1 96.69 89 ARG A O 1
ATOM 690 N N . LYS A 1 90 ? 13.43 -9.391 8.969 1 95.56 90 LYS A N 1
ATOM 691 C CA . LYS A 1 90 ? 14.641 -8.945 8.281 1 95.56 90 LYS A CA 1
ATOM 692 C C . LYS A 1 90 ? 14.297 -8.164 7.02 1 95.56 90 LYS A C 1
ATOM 694 O O . LYS A 1 90 ? 14.836 -7.082 6.785 1 95.56 90 LYS A O 1
ATOM 699 N N . LEU A 1 91 ? 13.414 -8.688 6.215 1 96.44 91 LEU A N 1
ATOM 700 C CA . LEU A 1 91 ? 13.031 -8.039 4.965 1 96.44 91 LEU A CA 1
ATOM 701 C C . LEU A 1 91 ? 12.352 -6.699 5.23 1 96.44 91 LEU A C 1
ATOM 703 O O . LEU A 1 91 ? 12.469 -5.773 4.426 1 96.44 91 LEU A O 1
ATOM 707 N N . SER A 1 92 ? 11.695 -6.594 6.391 1 96.12 92 SER A N 1
ATOM 708 C CA . SER A 1 92 ? 10.984 -5.371 6.762 1 96.12 92 SER A CA 1
ATOM 709 C C . SER A 1 92 ? 11.953 -4.238 7.062 1 96.12 92 SER A C 1
ATOM 711 O O . SER A 1 92 ? 11.555 -3.072 7.137 1 96.12 92 SER A O 1
ATOM 713 N N . GLU A 1 93 ? 13.219 -4.547 7.184 1 93.31 93 GLU A N 1
ATOM 714 C CA . GLU A 1 93 ? 14.227 -3.551 7.52 1 93.31 93 GLU A CA 1
ATOM 715 C C . GLU A 1 93 ? 14.688 -2.793 6.277 1 93.31 93 GLU A C 1
ATOM 717 O O . GLU A 1 93 ? 15.289 -1.721 6.383 1 93.31 93 GLU A O 1
ATOM 722 N N . TYR A 1 94 ? 14.492 -3.395 5.156 1 92.88 94 TYR A N 1
ATOM 723 C CA . TYR A 1 94 ? 14.953 -2.758 3.928 1 92.88 94 TYR A CA 1
ATOM 724 C C . TYR A 1 94 ? 14.016 -1.632 3.512 1 92.88 94 TYR A C 1
ATOM 726 O O . TYR A 1 94 ? 12.797 -1.828 3.432 1 92.88 94 TYR A O 1
ATOM 734 N N . SER A 1 95 ? 14.57 -0.46 3.105 1 90.5 95 SER A N 1
ATOM 735 C CA . SER A 1 95 ? 13.766 0.709 2.754 1 90.5 95 SER A CA 1
ATOM 736 C C . SER A 1 95 ? 13.078 0.52 1.409 1 90.5 95 SER A C 1
ATOM 738 O O . SER A 1 95 ? 11.992 1.069 1.179 1 90.5 95 SER A O 1
ATOM 740 N N . PHE A 1 96 ? 13.688 -0.282 0.545 1 92.88 96 PHE A N 1
ATOM 741 C CA . PHE A 1 96 ? 13.125 -0.44 -0.793 1 92.88 96 PHE A CA 1
ATOM 742 C C . PHE A 1 96 ? 12.016 -1.484 -0.797 1 92.88 96 PHE A C 1
ATOM 744 O O . PHE A 1 96 ? 11.336 -1.673 -1.809 1 92.88 96 PHE A O 1
ATOM 751 N N . VAL A 1 97 ? 11.867 -2.219 0.354 1 95.5 97 VAL A N 1
ATOM 752 C CA . VAL A 1 97 ? 10.734 -3.117 0.543 1 95.5 97 VAL A CA 1
ATOM 753 C C . VAL A 1 97 ? 9.562 -2.352 1.166 1 95.5 97 VAL A C 1
ATOM 755 O O . VAL A 1 97 ? 9.68 -1.837 2.281 1 95.5 97 VAL A O 1
ATOM 758 N N . ASP A 1 98 ? 8.414 -2.393 0.491 1 95.19 98 ASP A N 1
ATOM 759 C CA . ASP A 1 98 ? 7.289 -1.561 0.901 1 95.19 98 ASP A CA 1
ATOM 760 C C . ASP A 1 98 ? 6.312 -2.348 1.771 1 95.19 98 ASP A C 1
ATOM 762 O O . ASP A 1 98 ? 5.629 -1.774 2.621 1 95.19 98 ASP A O 1
ATOM 766 N N . SER A 1 99 ? 6.203 -3.609 1.489 1 97.88 99 SER A N 1
ATOM 767 C CA . SER A 1 99 ? 5.262 -4.465 2.211 1 97.88 99 SER A CA 1
ATOM 768 C C . SER A 1 99 ? 5.832 -5.863 2.41 1 97.88 99 SER A C 1
ATOM 770 O O . SER A 1 99 ? 6.566 -6.367 1.561 1 97.88 99 SER A O 1
ATOM 772 N N . VAL A 1 100 ? 5.516 -6.453 3.523 1 98.19 100 VAL A N 1
ATOM 773 C CA . VAL A 1 100 ? 5.906 -7.809 3.893 1 98.19 100 VAL A CA 1
ATOM 774 C C . VAL A 1 100 ? 4.734 -8.523 4.559 1 98.19 100 VAL A C 1
ATOM 776 O O . VAL A 1 100 ? 4.262 -8.102 5.617 1 98.19 100 VAL A O 1
ATOM 779 N N . TYR A 1 101 ? 4.336 -9.633 3.969 1 97.94 101 TYR A N 1
ATOM 780 C CA . TYR A 1 101 ? 3.201 -10.406 4.461 1 97.94 101 TYR A CA 1
ATOM 781 C C . TYR A 1 101 ? 3.58 -11.867 4.652 1 97.94 101 TYR A C 1
ATOM 783 O O . TYR A 1 101 ? 4.18 -12.484 3.766 1 97.94 101 TYR A O 1
ATOM 791 N N . ALA A 1 102 ? 3.285 -12.453 5.785 1 97.38 102 ALA A N 1
ATOM 792 C CA . ALA A 1 102 ? 3.234 -13.906 5.91 1 97.38 102 ALA A CA 1
ATOM 793 C C . ALA A 1 102 ? 1.92 -14.453 5.367 1 97.38 102 ALA A C 1
ATOM 795 O O . ALA A 1 102 ? 0.844 -13.961 5.707 1 97.38 102 ALA A O 1
ATOM 796 N N . MET A 1 103 ? 2.025 -15.477 4.57 1 97.44 103 MET A N 1
ATOM 797 C CA . MET A 1 103 ? 0.872 -15.953 3.812 1 97.44 103 MET A CA 1
ATOM 798 C C . MET A 1 103 ? 0.389 -17.297 4.34 1 97.44 103 MET A C 1
ATOM 800 O O . MET A 1 103 ? 1.133 -18.016 5.02 1 97.44 103 MET A O 1
ATOM 804 N N . THR A 1 104 ? -0.905 -17.719 4.031 1 93.19 104 THR A N 1
ATOM 805 C CA . THR A 1 104 ? -1.455 -19.047 4.277 1 93.19 104 THR A CA 1
ATOM 806 C C . THR A 1 104 ? -1.631 -19.812 2.969 1 93.19 104 THR A C 1
ATOM 808 O O . THR A 1 104 ? -2.441 -20.734 2.887 1 93.19 104 THR A O 1
ATOM 811 N N . GLY A 1 105 ? -0.892 -19.609 2.002 1 87.75 105 GLY A N 1
ATOM 812 C CA . GLY A 1 105 ? -0.983 -20.219 0.683 1 87.75 105 GLY A CA 1
ATOM 813 C C . GLY A 1 105 ? 0.336 -20.781 0.196 1 87.75 105 GLY A C 1
ATOM 814 O O . GLY A 1 105 ? 1.146 -21.266 0.995 1 87.75 105 GLY A O 1
ATOM 815 N N . PRO A 1 106 ? 0.429 -20.844 -1.068 1 89.81 106 PRO A N 1
ATOM 816 C CA . PRO A 1 106 ? 1.582 -21.516 -1.659 1 89.81 106 PRO A CA 1
ATOM 817 C C . PRO A 1 106 ? 2.902 -20.812 -1.359 1 89.81 106 PRO A C 1
ATOM 819 O O . PRO A 1 106 ? 3.963 -21.453 -1.375 1 89.81 106 PRO A O 1
ATOM 822 N N . PHE A 1 107 ? 2.838 -19.5 -1.183 1 96.31 107 PHE A N 1
ATOM 823 C CA . PHE A 1 107 ? 4.016 -18.766 -0.719 1 96.31 107 PHE A CA 1
ATOM 824 C C . PHE A 1 107 ? 3.982 -18.594 0.794 1 96.31 107 PHE A C 1
ATOM 826 O O . PHE A 1 107 ? 2.92 -18.344 1.37 1 96.31 107 PHE A O 1
ATOM 833 N N . ASP A 1 108 ? 5.148 -18.656 1.41 1 98.31 108 ASP A N 1
ATOM 834 C CA . ASP A 1 108 ? 5.227 -18.422 2.848 1 98.31 108 ASP A CA 1
ATOM 835 C C . ASP A 1 108 ? 5.238 -16.922 3.148 1 98.31 108 ASP A C 1
ATOM 837 O O . ASP A 1 108 ? 4.66 -16.484 4.145 1 98.31 108 ASP A O 1
ATOM 841 N N . ILE A 1 109 ? 5.98 -16.203 2.359 1 98.5 109 ILE A N 1
ATOM 842 C CA . ILE A 1 109 ? 6.078 -14.75 2.479 1 98.5 109 ILE A CA 1
ATOM 843 C C . ILE A 1 109 ? 5.906 -14.109 1.104 1 98.5 109 ILE A C 1
ATOM 845 O O . ILE A 1 109 ? 6.414 -14.617 0.104 1 98.5 109 ILE A O 1
ATOM 849 N N . ILE A 1 110 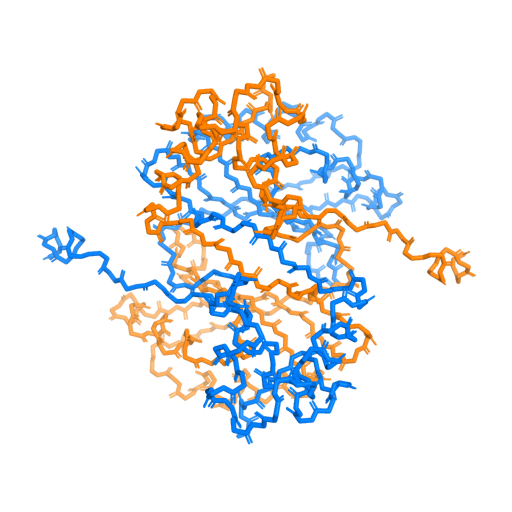? 5.207 -12.984 1.046 1 98.5 110 ILE A N 1
ATOM 850 C CA . ILE A 1 110 ? 5.184 -12.125 -0.129 1 98.5 110 ILE A CA 1
ATOM 851 C C . ILE A 1 110 ? 5.688 -10.734 0.244 1 98.5 110 ILE A C 1
ATOM 853 O O . ILE A 1 110 ? 5.332 -10.195 1.298 1 98.5 110 ILE A O 1
ATOM 857 N N . ILE A 1 111 ? 6.547 -10.156 -0.589 1 98.38 111 ILE A N 1
ATOM 858 C CA . ILE A 1 111 ? 6.992 -8.781 -0.386 1 98.38 111 ILE A CA 1
ATOM 859 C C . ILE A 1 111 ? 6.719 -7.961 -1.644 1 98.38 111 ILE A C 1
ATOM 861 O O . ILE A 1 111 ? 6.641 -8.508 -2.746 1 98.38 111 ILE A O 1
ATOM 865 N N . GLN A 1 112 ? 6.453 -6.75 -1.505 1 97.81 112 GLN A N 1
ATOM 866 C CA . GLN A 1 112 ? 6.453 -5.746 -2.566 1 97.81 112 GLN A CA 1
ATOM 867 C C . GLN A 1 112 ? 7.648 -4.805 -2.43 1 97.81 112 GLN A C 1
ATOM 869 O O . GLN A 1 112 ? 7.965 -4.352 -1.327 1 97.81 112 GLN A O 1
ATOM 874 N N . LEU A 1 113 ? 8.32 -4.512 -3.562 1 96.31 113 LEU A N 1
ATOM 875 C CA . LEU A 1 113 ? 9.516 -3.68 -3.451 1 96.31 113 LEU A CA 1
ATOM 876 C C . LEU A 1 113 ? 9.688 -2.805 -4.688 1 96.31 113 LEU A C 1
ATOM 878 O O . LEU A 1 113 ? 9.055 -3.053 -5.719 1 96.31 113 LEU A O 1
ATOM 882 N N . THR A 1 114 ? 10.43 -1.767 -4.598 1 94.38 114 THR A N 1
ATOM 883 C CA . THR A 1 114 ? 10.883 -0.88 -5.668 1 94.38 114 THR A CA 1
ATOM 884 C C . THR A 1 114 ? 12.406 -0.765 -5.672 1 94.38 114 THR A C 1
ATOM 886 O O . THR A 1 114 ? 13.023 -0.601 -4.617 1 94.38 114 THR A O 1
ATOM 889 N N . LEU A 1 115 ? 12.953 -0.946 -6.812 1 93.31 115 LEU A N 1
ATOM 890 C CA . LEU A 1 115 ? 14.398 -0.879 -6.984 1 93.31 115 LEU A CA 1
ATOM 891 C C . LEU A 1 115 ? 14.766 -0.044 -8.211 1 93.31 115 LEU A C 1
ATOM 893 O O . LEU A 1 115 ? 13.906 0.251 -9.039 1 93.31 115 LEU A O 1
ATOM 897 N N . PRO A 1 116 ? 16.016 0.341 -8.305 1 90.19 116 PRO A N 1
ATOM 898 C CA . PRO A 1 116 ? 16.375 1.245 -9.398 1 90.19 116 PRO A CA 1
ATOM 899 C C . PRO A 1 116 ? 16.375 0.555 -10.766 1 90.19 116 PRO A C 1
ATOM 901 O O . PRO A 1 116 ? 16.281 1.223 -11.797 1 90.19 116 PRO A O 1
ATOM 904 N N . SER A 1 117 ? 16.531 -0.805 -10.773 1 91.44 117 SER A N 1
ATOM 905 C CA . SER A 1 117 ? 16.625 -1.5 -12.047 1 91.44 117 SER A CA 1
ATOM 906 C C . SER A 1 117 ? 16.391 -2.998 -11.883 1 91.44 117 SER A C 1
ATOM 908 O O . SER A 1 117 ? 16.359 -3.506 -10.766 1 91.44 117 SER A O 1
ATOM 910 N N . THR A 1 118 ? 16.281 -3.6 -13.062 1 93.44 118 THR A N 1
ATOM 911 C CA . THR A 1 118 ? 16.141 -5.051 -13.062 1 93.44 118 THR A CA 1
ATOM 912 C C . THR A 1 118 ? 17.438 -5.711 -12.586 1 93.44 118 THR A C 1
ATOM 914 O O . THR A 1 118 ? 17.406 -6.766 -11.953 1 93.44 118 THR A O 1
ATOM 917 N N . THR A 1 119 ? 18.531 -5.059 -12.906 1 94.75 119 THR A N 1
ATOM 918 C CA . THR A 1 119 ? 19.812 -5.566 -12.43 1 94.75 119 THR A CA 1
ATOM 919 C C . THR A 1 119 ? 19.875 -5.543 -10.906 1 94.75 119 THR A C 1
ATOM 921 O O . THR A 1 119 ? 20.312 -6.512 -10.281 1 94.75 119 THR A O 1
ATOM 924 N N . ALA A 1 120 ? 19.406 -4.469 -10.328 1 94 120 ALA A N 1
ATOM 925 C CA . ALA A 1 120 ? 19.375 -4.363 -8.867 1 94 120 ALA A CA 1
ATOM 926 C C . ALA A 1 120 ? 18.484 -5.449 -8.266 1 94 120 ALA A C 1
ATOM 928 O O . ALA A 1 120 ? 18.812 -6.008 -7.211 1 94 120 ALA A O 1
ATOM 929 N N . LEU A 1 121 ? 17.375 -5.723 -8.922 1 95.06 121 LEU A N 1
ATOM 930 C CA . LEU A 1 121 ? 16.5 -6.797 -8.453 1 95.06 121 LEU A CA 1
ATOM 931 C C . LEU A 1 121 ? 17.234 -8.141 -8.5 1 95.06 121 LEU A C 1
ATOM 933 O O . LEU A 1 121 ? 17.188 -8.906 -7.535 1 95.06 121 LEU A O 1
ATOM 937 N N . HIS A 1 122 ? 17.828 -8.391 -9.562 1 95.25 122 HIS A N 1
ATOM 938 C CA . HIS A 1 122 ? 18.594 -9.617 -9.695 1 95.25 122 HIS A CA 1
ATOM 939 C C . HIS A 1 122 ? 19.625 -9.75 -8.578 1 95.25 122 HIS A C 1
ATOM 941 O O . HIS A 1 122 ? 19.734 -10.797 -7.941 1 95.25 122 HIS A O 1
ATOM 947 N N . ASP A 1 123 ? 20.391 -8.672 -8.352 1 94.81 123 ASP A N 1
ATOM 948 C CA . ASP A 1 123 ? 21.391 -8.672 -7.301 1 94.81 123 ASP A CA 1
ATOM 949 C C . ASP A 1 123 ? 20.766 -8.93 -5.934 1 94.81 123 ASP A C 1
ATOM 951 O O . ASP A 1 123 ? 21.312 -9.672 -5.117 1 94.81 123 ASP A O 1
ATOM 955 N N . PHE A 1 124 ? 19.672 -8.359 -5.695 1 95.75 124 PHE A N 1
ATOM 956 C CA . PHE A 1 124 ? 18.969 -8.562 -4.43 1 95.75 124 PHE A CA 1
ATOM 957 C C . PHE A 1 124 ? 18.562 -10.023 -4.262 1 95.75 124 PHE A C 1
ATOM 959 O O . PHE A 1 124 ? 18.797 -10.617 -3.209 1 95.75 124 PHE A O 1
ATOM 966 N N . LEU A 1 125 ? 17.984 -10.633 -5.293 1 95.12 125 LEU A N 1
ATOM 967 C CA . LEU A 1 125 ? 17.484 -12.008 -5.25 1 95.12 125 LEU A CA 1
ATOM 968 C C . LEU A 1 125 ? 18.625 -12.992 -5.086 1 95.12 125 LEU A C 1
ATOM 970 O O . LEU A 1 125 ? 18.531 -13.945 -4.305 1 95.12 125 LEU A O 1
ATOM 974 N N . VAL A 1 126 ? 19.703 -12.781 -5.734 1 93.12 126 VAL A N 1
ATOM 975 C CA . VAL A 1 126 ? 20.781 -13.766 -5.824 1 93.12 126 VAL A CA 1
ATOM 976 C C . VAL A 1 126 ? 21.781 -13.539 -4.688 1 93.12 126 VAL A C 1
ATOM 978 O O . VAL A 1 126 ? 22.328 -14.5 -4.141 1 93.12 126 VAL A O 1
ATOM 981 N N . SER A 1 127 ? 21.953 -12.32 -4.277 1 88.5 127 SER A N 1
ATOM 982 C CA . SER A 1 127 ? 22.984 -12.047 -3.281 1 88.5 127 SER A CA 1
ATOM 983 C C . SER A 1 127 ? 22.375 -11.836 -1.901 1 88.5 127 SER A C 1
ATOM 985 O O . SER A 1 127 ? 22.766 -12.484 -0.934 1 88.5 127 SER A O 1
ATOM 987 N N . GLU A 1 128 ? 21.422 -11.008 -1.812 1 87.44 128 GLU A N 1
ATOM 988 C CA . GLU A 1 128 ? 20.891 -10.688 -0.493 1 87.44 128 GLU A CA 1
ATOM 989 C C . GLU A 1 128 ? 19.953 -11.789 0.007 1 87.44 128 GLU A C 1
ATOM 991 O O . GLU A 1 128 ? 20.172 -12.344 1.083 1 87.44 128 GLU A O 1
ATOM 996 N N . LEU A 1 129 ? 18.938 -12.164 -0.797 1 91.5 129 LEU A N 1
ATOM 997 C CA . LEU A 1 129 ? 17.969 -13.156 -0.35 1 91.5 129 LEU A CA 1
ATOM 998 C C . LEU A 1 129 ? 18.641 -14.516 -0.17 1 91.5 129 LEU A C 1
ATOM 1000 O O . LEU A 1 129 ? 18.297 -15.266 0.75 1 91.5 129 LEU A O 1
ATOM 1004 N N . ALA A 1 130 ? 19.531 -14.781 -1.052 1 87.44 130 ALA A N 1
ATOM 1005 C CA . ALA A 1 130 ? 20.219 -16.078 -1.006 1 87.44 130 ALA A CA 1
ATOM 1006 C C . ALA A 1 130 ? 20.984 -16.234 0.297 1 87.44 130 ALA A C 1
ATOM 1008 O O . ALA A 1 130 ? 21.266 -17.359 0.73 1 87.44 130 ALA A O 1
ATOM 1009 N N . ASN A 1 131 ? 21.281 -15.141 0.93 1 89 131 ASN A N 1
ATOM 1010 C CA . ASN A 1 131 ? 22.078 -15.172 2.143 1 89 131 ASN A CA 1
ATOM 1011 C C . ASN A 1 131 ? 21.219 -15.07 3.396 1 89 131 ASN A C 1
ATOM 1013 O O . ASN A 1 131 ? 21.734 -15.086 4.516 1 89 131 ASN A O 1
ATOM 1017 N N . VAL A 1 132 ? 20.016 -14.914 3.268 1 91.56 132 VAL A N 1
ATOM 1018 C CA . VAL A 1 132 ? 19.109 -14.914 4.41 1 91.56 132 VAL A CA 1
ATOM 1019 C C . VAL A 1 132 ? 18.719 -16.344 4.762 1 91.56 132 VAL A C 1
ATOM 1021 O O . VAL A 1 132 ? 18.062 -17.031 3.965 1 91.56 132 VAL A O 1
ATOM 1024 N N . PRO A 1 133 ? 19.078 -16.828 5.91 1 94.06 133 PRO A N 1
ATOM 1025 C CA . PRO A 1 133 ? 18.766 -18.203 6.281 1 94.06 133 PRO A CA 1
ATOM 1026 C C . PRO A 1 133 ? 17.266 -18.5 6.207 1 94.06 133 PRO A C 1
ATOM 1028 O O . PRO A 1 133 ? 16.453 -17.656 6.594 1 94.06 133 PRO A O 1
ATOM 1031 N N . GLY A 1 134 ? 16.922 -19.688 5.637 1 96.75 134 GLY A N 1
ATOM 1032 C CA . GLY A 1 134 ? 15.555 -20.172 5.684 1 96.75 134 GLY A CA 1
ATOM 1033 C C . GLY A 1 134 ? 14.82 -19.984 4.371 1 96.75 134 GLY A C 1
ATOM 1034 O O . GLY A 1 134 ? 13.773 -20.609 4.148 1 96.75 134 GLY A O 1
ATOM 1035 N N . ILE A 1 135 ? 15.344 -19.109 3.521 1 97.75 135 ILE A N 1
ATOM 1036 C CA . ILE A 1 135 ? 14.695 -18.906 2.234 1 97.75 135 ILE A CA 1
ATOM 1037 C C . ILE A 1 135 ? 15.062 -20.047 1.282 1 97.75 135 ILE A C 1
ATOM 1039 O O . 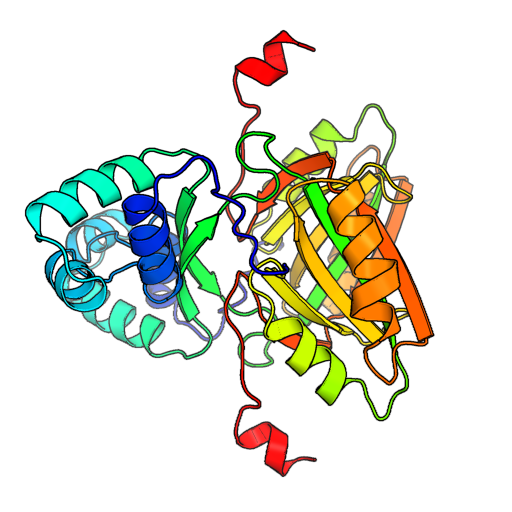ILE A 1 135 ? 16.25 -20.266 1.009 1 97.75 135 ILE A O 1
ATOM 1043 N N . LYS A 1 136 ? 14.109 -20.703 0.766 1 96.5 136 LYS A N 1
ATOM 1044 C CA . LYS A 1 136 ? 14.32 -21.875 -0.084 1 96.5 136 LYS A CA 1
ATOM 1045 C C . LYS A 1 136 ? 14.211 -21.5 -1.562 1 96.5 136 LYS A C 1
ATOM 1047 O O . LYS A 1 136 ? 14.938 -22.047 -2.396 1 96.5 136 LYS A O 1
ATOM 1052 N N . ASP A 1 137 ? 13.336 -20.672 -1.87 1 96.12 137 ASP A N 1
ATOM 1053 C CA . ASP A 1 137 ? 13.047 -20.312 -3.254 1 96.12 137 ASP A CA 1
ATOM 1054 C C . ASP A 1 137 ? 12.32 -18.969 -3.33 1 96.12 137 ASP A C 1
ATOM 1056 O O . ASP A 1 137 ? 11.75 -18.516 -2.338 1 96.12 137 ASP A O 1
ATOM 1060 N N . SER A 1 138 ? 12.438 -18.328 -4.438 1 96.38 138 SER A N 1
ATOM 1061 C CA . SER A 1 138 ? 11.734 -17.062 -4.672 1 96.38 138 SER A CA 1
ATOM 1062 C C . SER A 1 138 ? 11.234 -16.969 -6.105 1 96.38 138 SER A C 1
ATOM 1064 O O . SER A 1 138 ? 11.836 -17.531 -7.02 1 96.38 138 SER A O 1
ATOM 1066 N N . GLU A 1 139 ? 10.133 -16.328 -6.297 1 94.88 139 GLU A N 1
ATOM 1067 C CA . GLU A 1 139 ? 9.555 -15.977 -7.59 1 94.88 139 GLU A CA 1
ATOM 1068 C C . GLU A 1 139 ? 9.18 -14.5 -7.641 1 94.88 139 GLU A C 1
ATOM 1070 O O . GLU A 1 139 ? 8.539 -13.984 -6.727 1 94.88 139 GLU A O 1
ATOM 1075 N N . SER A 1 140 ? 9.641 -13.82 -8.688 1 95.75 140 SER A N 1
ATOM 1076 C CA . SER A 1 140 ? 9.375 -12.391 -8.781 1 95.75 140 SER A CA 1
ATOM 1077 C C . SER A 1 140 ? 8.406 -12.078 -9.922 1 95.75 140 SER A C 1
ATOM 1079 O O . SER A 1 140 ? 8.484 -12.695 -10.984 1 95.75 140 SER A O 1
ATOM 1081 N N . TYR A 1 141 ? 7.527 -11.141 -9.703 1 95.94 141 TYR A N 1
ATOM 1082 C CA . TYR A 1 141 ? 6.547 -10.633 -10.664 1 95.94 141 TYR A CA 1
ATOM 1083 C C . TYR A 1 141 ? 6.684 -9.125 -10.828 1 95.94 141 TYR A C 1
ATOM 1085 O O . TYR A 1 141 ? 6.547 -8.375 -9.859 1 95.94 141 TYR A O 1
ATOM 1093 N N . MET A 1 142 ? 6.848 -8.75 -12.094 1 96.69 142 MET A N 1
ATOM 1094 C CA . MET A 1 142 ? 7.098 -7.336 -12.336 1 96.69 142 MET A CA 1
ATOM 1095 C C . MET A 1 142 ? 5.789 -6.566 -12.484 1 96.69 142 MET A C 1
ATOM 1097 O O . MET A 1 142 ? 4.863 -7.031 -13.148 1 96.69 142 MET A O 1
ATOM 1101 N N . ILE A 1 143 ? 5.738 -5.438 -11.852 1 96.44 143 ILE A N 1
ATOM 1102 C CA . ILE A 1 143 ? 4.617 -4.527 -12.031 1 96.44 143 ILE A CA 1
ATOM 1103 C C . ILE A 1 143 ? 4.84 -3.676 -13.281 1 96.44 143 ILE A C 1
ATOM 1105 O O . ILE A 1 143 ? 5.828 -2.945 -13.367 1 9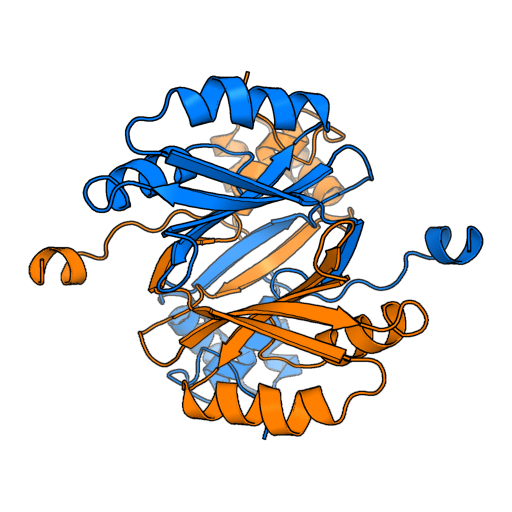6.44 143 ILE A O 1
ATOM 1109 N N . GLY A 1 144 ? 3.916 -3.756 -14.156 1 95 144 GLY A N 1
ATOM 1110 C CA . GLY A 1 144 ? 4.047 -3.008 -15.398 1 95 144 GLY A CA 1
ATOM 1111 C C . GLY A 1 144 ? 3.346 -1.664 -15.359 1 95 144 GLY A C 1
ATOM 1112 O O . GLY A 1 144 ? 3.811 -0.698 -15.969 1 95 144 GLY A O 1
ATOM 1113 N N . ARG A 1 145 ? 2.242 -1.61 -14.75 1 94.25 145 ARG A N 1
ATOM 1114 C CA . ARG A 1 145 ? 1.46 -0.385 -14.617 1 94.25 145 ARG A CA 1
ATOM 1115 C C . ARG A 1 145 ? 0.644 -0.389 -13.328 1 94.25 145 ARG A C 1
ATOM 1117 O O . ARG A 1 145 ? 0.114 -1.427 -12.93 1 94.25 145 ARG A O 1
ATOM 1124 N N . VAL A 1 146 ? 0.573 0.78 -12.75 1 96.06 146 VAL A N 1
ATOM 1125 C CA . VAL A 1 146 ? -0.17 0.94 -11.508 1 96.06 146 VAL A CA 1
ATOM 1126 C C . VAL A 1 146 ? -1.497 1.643 -11.781 1 96.06 146 VAL A C 1
ATOM 1128 O O . VAL A 1 146 ? -1.518 2.779 -12.258 1 96.06 146 VAL A O 1
ATOM 1131 N N . PHE A 1 147 ? -2.609 0.977 -11.445 1 96.94 147 PHE A N 1
ATOM 1132 C CA . PHE A 1 147 ? -3.926 1.578 -11.625 1 96.94 147 PHE A CA 1
ATOM 1133 C C . PHE A 1 147 ? -4.477 2.088 -10.297 1 96.94 147 PHE A C 1
ATOM 1135 O O . PHE A 1 147 ? -5.27 3.029 -10.273 1 96.94 147 PHE A O 1
ATOM 1142 N N . LYS A 1 148 ? -4.176 1.426 -9.281 1 96.75 148 LYS A N 1
ATOM 1143 C CA . LYS A 1 148 ? -4.555 1.801 -7.926 1 96.75 148 LYS A CA 1
ATOM 1144 C C . LYS A 1 148 ? -3.504 1.344 -6.918 1 96.75 148 LYS A C 1
ATOM 1146 O O . LYS A 1 148 ? -2.979 0.234 -7.02 1 96.75 148 LYS A O 1
ATOM 1151 N N . HIS A 1 149 ? -3.213 2.162 -5.953 1 96.62 149 HIS A N 1
ATOM 1152 C CA . HIS A 1 149 ? -2.246 1.846 -4.91 1 96.62 149 HIS A CA 1
ATOM 1153 C C . HIS A 1 149 ? -2.639 2.49 -3.584 1 96.62 149 HIS A C 1
ATOM 1155 O O . HIS A 1 149 ? -2.844 3.705 -3.516 1 96.62 149 HIS A O 1
ATOM 1161 N N . SER A 1 150 ? -2.766 1.632 -2.561 1 94.88 150 SER A N 1
ATOM 1162 C CA . SER A 1 150 ? -3.127 2.1 -1.227 1 94.88 150 SER A CA 1
ATOM 1163 C C . SER A 1 150 ? -4.41 2.926 -1.26 1 94.88 150 SER A C 1
ATOM 1165 O O . SER A 1 150 ? -4.484 3.99 -0.643 1 94.88 150 SER A O 1
ATOM 1167 N N . GLY A 1 151 ? -5.328 2.486 -2.098 1 93.94 151 GLY A N 1
ATOM 1168 C CA . GLY A 1 151 ? -6.641 3.115 -2.123 1 93.94 151 GLY A CA 1
ATOM 1169 C C . GLY A 1 151 ? -6.738 4.25 -3.127 1 93.94 151 GLY A C 1
ATOM 1170 O O . GLY A 1 151 ? -7.832 4.746 -3.402 1 93.94 151 GLY A O 1
ATOM 1171 N N . ARG A 1 152 ? -5.648 4.664 -3.678 1 94.19 152 ARG A N 1
ATOM 1172 C CA . ARG A 1 152 ? -5.672 5.773 -4.625 1 94.19 152 ARG A CA 1
ATOM 1173 C C . ARG A 1 152 ? -5.617 5.266 -6.062 1 94.19 152 ARG A C 1
ATOM 1175 O O . ARG A 1 152 ? -4.684 4.562 -6.445 1 94.19 152 ARG A O 1
ATOM 1182 N N . ALA A 1 153 ? -6.574 5.707 -6.824 1 94.5 153 ALA A N 1
ATOM 1183 C CA . ALA A 1 153 ? -6.625 5.344 -8.242 1 94.5 153 ALA A CA 1
ATOM 1184 C C . ALA A 1 153 ? -5.805 6.316 -9.086 1 94.5 153 ALA A C 1
ATOM 1186 O O . ALA A 1 153 ? -5.73 7.508 -8.773 1 94.5 153 ALA A O 1
ATOM 1187 N N . TYR A 1 154 ? -5.133 5.754 -10.07 1 91.19 154 TYR A N 1
ATOM 1188 C CA . TYR A 1 154 ? -4.312 6.566 -10.961 1 91.19 154 TYR A CA 1
ATOM 1189 C C . TYR A 1 154 ? -4.863 6.555 -12.383 1 91.19 154 TYR A C 1
ATOM 1191 O O . TYR A 1 154 ? -5.344 5.523 -12.859 1 91.19 154 TYR A O 1
ATOM 1199 N N . GLN A 1 155 ? -5.113 7.688 -12.938 1 76.81 155 GLN A N 1
ATOM 1200 C CA . GLN A 1 155 ? -5.547 7.789 -14.328 1 76.81 155 GLN A CA 1
ATOM 1201 C C . GLN A 1 155 ? -4.348 7.852 -15.273 1 76.81 155 GLN A C 1
ATOM 1203 O O . GLN A 1 155 ? -3.24 8.203 -14.859 1 76.81 155 GLN A O 1
ATOM 1208 N N . ARG A 1 156 ? -4.531 7.176 -16.516 1 61.22 156 ARG A N 1
ATOM 1209 C CA . ARG A 1 156 ? -3.469 7.301 -17.5 1 61.22 156 ARG A CA 1
ATOM 1210 C C . ARG A 1 156 ? -2.947 8.734 -17.578 1 61.22 156 ARG A C 1
ATOM 1212 O O . ARG A 1 156 ? -3.732 9.68 -17.625 1 61.22 156 ARG A O 1
ATOM 1219 N N . SER A 1 157 ? -1.762 8.836 -17.078 1 50.16 157 SER A N 1
ATOM 1220 C CA . SER A 1 157 ? -1.227 10.141 -17.453 1 50.16 157 SER A CA 1
ATOM 1221 C C . SER A 1 157 ? -1.421 10.414 -18.938 1 50.16 157 SER A C 1
ATOM 1223 O O . SER A 1 157 ? -1.522 9.484 -19.734 1 50.16 157 SER A O 1
ATOM 1225 N N . LYS A 1 158 ? -1.884 11.625 -19.266 1 40.72 158 LYS A N 1
ATOM 1226 C CA . LYS A 1 158 ? -1.938 12.117 -20.641 1 40.72 158 LYS A CA 1
ATOM 1227 C C . LYS A 1 158 ? -0.792 11.547 -21.484 1 40.72 158 LYS A C 1
ATOM 1229 O O . LYS A 1 158 ? -0.899 11.453 -22.703 1 40.72 158 LYS A O 1
ATOM 1234 N N . THR A 1 159 ? 0.347 11.414 -21.016 1 39.62 159 THR A N 1
ATOM 1235 C CA . THR A 1 159 ? 1.49 11.039 -21.844 1 39.62 159 THR A CA 1
ATOM 1236 C C . THR A 1 159 ? 1.388 9.578 -22.281 1 39.62 159 THR A C 1
ATOM 1238 O O . THR A 1 159 ? 2.039 9.164 -23.234 1 39.62 159 THR A O 1
ATOM 1241 N N . GLU A 1 160 ? 0.849 8.758 -21.469 1 41.72 160 GLU A N 1
ATOM 1242 C CA . GLU A 1 160 ? 0.71 7.375 -21.906 1 41.72 160 GLU A CA 1
ATOM 1243 C C . GLU A 1 160 ? -0.405 7.227 -22.938 1 41.72 160 GLU A C 1
ATOM 1245 O O . GLU A 1 160 ? -0.503 6.203 -23.609 1 41.72 160 GLU A O 1
ATOM 1250 N N . GLU A 1 161 ? -1.414 7.949 -22.781 1 39.16 161 GLU A N 1
ATOM 1251 C CA . GLU A 1 161 ? -2.381 7.91 -23.875 1 39.16 161 GLU A CA 1
ATOM 1252 C C . GLU A 1 161 ? -1.715 8.219 -25.219 1 39.16 161 GLU A C 1
ATOM 1254 O O . GLU A 1 161 ? -2.236 7.863 -26.281 1 39.16 161 GLU A O 1
ATOM 1259 N N . LYS A 1 162 ? -0.859 9.148 -25.25 1 36.81 162 LYS A N 1
ATOM 1260 C CA . LYS A 1 162 ? -0.281 9.484 -26.547 1 36.81 162 LYS A CA 1
ATOM 1261 C C . LYS A 1 162 ? 0.512 8.305 -27.109 1 36.81 162 LYS A C 1
ATOM 1263 O O . LYS A 1 162 ? 0.966 8.352 -28.25 1 36.81 162 LYS A O 1
ATOM 1268 N N . ARG A 1 163 ? 1.185 7.637 -26.297 1 34.78 163 ARG A N 1
ATOM 1269 C CA . ARG A 1 163 ? 2.031 6.652 -26.969 1 34.78 163 ARG A CA 1
ATOM 1270 C C . ARG A 1 163 ? 1.218 5.438 -27.406 1 34.78 163 ARG A C 1
ATOM 1272 O O . ARG A 1 163 ? 1.765 4.492 -27.984 1 34.78 163 ARG A O 1
ATOM 1279 N N . GLY A 1 164 ? 0.047 5.25 -26.734 1 27.47 164 GLY A N 1
ATOM 1280 C CA . GLY A 1 164 ? -0.69 4.215 -27.438 1 27.47 164 GLY A CA 1
ATOM 1281 C C . GLY A 1 164 ? -1.454 4.738 -28.641 1 27.47 164 GLY A C 1
ATOM 1282 O O . GLY A 1 164 ? -1.869 5.898 -28.656 1 27.47 164 GLY A O 1
ATOM 1283 N N . MET B 1 1 ? 24.422 -0.988 0.045 1 54.91 1 MET B N 1
ATOM 1284 C CA . MET B 1 1 ? 23.969 -1.019 -1.338 1 54.91 1 MET B CA 1
ATOM 1285 C C . MET B 1 1 ? 22.438 -1.147 -1.396 1 54.91 1 MET B C 1
ATOM 1287 O O . MET B 1 1 ? 21.812 -0.752 -2.383 1 54.91 1 MET B O 1
ATOM 1291 N N . TRP B 1 2 ? 21.859 -1.462 -0.335 1 67.31 2 TRP B N 1
ATOM 1292 C CA . TRP B 1 2 ? 20.438 -1.796 -0.426 1 67.31 2 TRP B CA 1
ATOM 1293 C C . TRP B 1 2 ? 19.578 -0.681 0.157 1 67.31 2 TRP B C 1
ATOM 1295 O O . TRP B 1 2 ? 18.438 -0.914 0.549 1 67.31 2 TRP B O 1
ATOM 1305 N N . ASP B 1 3 ? 20.312 0.414 0.154 1 69.69 3 ASP B N 1
ATOM 1306 C CA . ASP B 1 3 ? 19.516 1.575 0.56 1 69.69 3 ASP B CA 1
ATOM 1307 C C . ASP B 1 3 ? 18.984 2.324 -0.656 1 69.69 3 ASP B C 1
ATOM 1309 O O . ASP B 1 3 ? 19.75 2.83 -1.474 1 69.69 3 ASP B O 1
ATOM 1313 N N . PHE B 1 4 ? 17.844 1.926 -1.133 1 76.56 4 PHE B N 1
ATOM 1314 C CA . PHE B 1 4 ? 17.219 2.596 -2.266 1 76.56 4 PHE B CA 1
ATOM 1315 C C . PHE B 1 4 ? 15.883 3.215 -1.855 1 76.56 4 PHE B C 1
ATOM 1317 O O . PHE B 1 4 ? 15.117 2.607 -1.11 1 76.56 4 PHE B O 1
ATOM 1324 N N . VAL B 1 5 ? 15.859 4.48 -2.385 1 73.19 5 VAL B N 1
ATOM 1325 C CA . VAL B 1 5 ? 14.57 5.141 -2.186 1 73.19 5 VAL B CA 1
ATOM 1326 C C . VAL B 1 5 ? 13.961 5.5 -3.537 1 73.19 5 VAL B C 1
ATOM 1328 O O . VAL B 1 5 ? 14.617 6.125 -4.375 1 73.19 5 VAL B O 1
ATOM 1331 N N . SER B 1 6 ? 12.734 5.121 -3.836 1 76.5 6 SER B N 1
ATOM 1332 C CA . SER B 1 6 ? 12.062 5.223 -5.125 1 76.5 6 SER B CA 1
ATOM 1333 C C . SER B 1 6 ? 11.992 6.668 -5.602 1 76.5 6 SER B C 1
ATOM 1335 O O . SER B 1 6 ? 11.539 6.941 -6.715 1 76.5 6 SER B O 1
ATOM 1337 N N . THR B 1 7 ? 12.422 7.59 -4.867 1 80.31 7 THR B N 1
ATOM 1338 C CA . THR B 1 7 ? 12.344 9.008 -5.207 1 80.31 7 THR B CA 1
ATOM 1339 C C . THR B 1 7 ? 13.742 9.602 -5.363 1 80.31 7 THR B C 1
ATOM 1341 O O . THR B 1 7 ? 14.023 10.68 -4.84 1 80.31 7 THR B O 1
ATOM 1344 N N . ASN B 1 8 ? 14.516 8.953 -6.125 1 74.12 8 ASN B N 1
ATOM 1345 C CA . ASN B 1 8 ? 15.898 9.383 -6.316 1 74.12 8 ASN B CA 1
ATOM 1346 C C . ASN B 1 8 ? 15.984 10.664 -7.141 1 74.12 8 ASN B C 1
ATOM 1348 O O . ASN B 1 8 ? 17.031 11.297 -7.207 1 74.12 8 ASN B O 1
ATOM 1352 N N . ASP B 1 9 ? 14.867 11.117 -7.777 1 83.94 9 ASP B N 1
ATOM 1353 C CA . ASP B 1 9 ? 14.859 12.367 -8.531 1 83.94 9 ASP B CA 1
ATOM 1354 C C . ASP B 1 9 ? 14.727 13.57 -7.594 1 83.94 9 ASP B C 1
ATOM 1356 O O . ASP B 1 9 ? 14.859 14.711 -8.023 1 83.94 9 ASP B O 1
ATOM 1360 N N . LEU B 1 10 ? 14.531 13.273 -6.383 1 90.31 10 LEU B N 1
ATOM 1361 C CA . LEU B 1 10 ? 14.469 14.312 -5.359 1 90.31 10 LEU B CA 1
ATOM 1362 C C . LEU B 1 10 ? 15.859 14.625 -4.816 1 90.31 10 LEU B C 1
ATOM 1364 O O . LEU B 1 10 ? 16.703 13.734 -4.715 1 90.31 10 LEU B O 1
ATOM 1368 N N . ASP B 1 11 ? 16.125 15.883 -4.492 1 93.94 11 ASP B N 1
ATOM 1369 C CA . ASP B 1 11 ? 17.406 16.188 -3.865 1 93.94 11 ASP B CA 1
ATOM 1370 C C . ASP B 1 11 ? 17.453 15.68 -2.43 1 93.94 11 ASP B C 1
ATOM 1372 O O . ASP B 1 11 ? 16.469 15.102 -1.937 1 93.94 11 ASP B O 1
ATOM 1376 N N . GLU B 1 12 ? 18.562 15.836 -1.845 1 94.38 12 GLU B N 1
ATOM 1377 C CA . GLU B 1 12 ? 18.797 15.234 -0.533 1 94.38 12 GLU B CA 1
ATOM 1378 C C . GLU B 1 12 ? 17.797 15.758 0.499 1 94.38 12 GLU B C 1
ATOM 1380 O O . GLU B 1 12 ? 17.266 14.992 1.301 1 94.38 12 GLU B O 1
ATOM 1385 N N . THR B 1 13 ? 17.594 17.062 0.499 1 97.12 13 THR B N 1
ATOM 1386 C CA . THR B 1 13 ? 16.672 17.656 1.463 1 97.12 13 THR B CA 1
ATOM 1387 C C . THR B 1 13 ? 15.234 17.203 1.19 1 97.12 13 THR B C 1
ATOM 1389 O O . THR B 1 13 ? 14.484 16.906 2.121 1 97.12 13 THR B O 1
ATOM 1392 N N . GLU B 1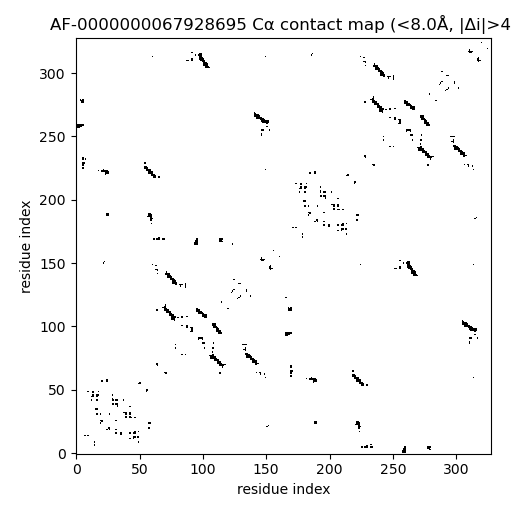 14 ? 14.836 17.141 -0.082 1 96.75 14 GLU B N 1
ATOM 1393 C CA . GLU B 1 14 ? 13.508 16.656 -0.463 1 96.75 14 GLU B CA 1
ATOM 1394 C C . GLU B 1 14 ? 13.297 15.211 -0.018 1 96.75 14 GLU B C 1
ATOM 1396 O O . GLU B 1 14 ? 12.227 14.859 0.48 1 96.75 14 GLU B O 1
ATOM 1401 N N . GLN B 1 15 ? 14.328 14.438 -0.163 1 95.12 15 GLN B N 1
ATOM 1402 C CA . GLN B 1 15 ? 14.258 13.055 0.28 1 95.12 15 GLN B CA 1
ATOM 1403 C C . GLN B 1 15 ? 14.094 12.969 1.795 1 95.12 15 GLN B C 1
ATOM 1405 O O . GLN B 1 15 ? 13.328 12.141 2.295 1 95.12 15 GLN B O 1
ATOM 1410 N N . ALA B 1 16 ? 14.844 13.758 2.479 1 96.44 16 ALA B N 1
ATOM 1411 C CA . ALA B 1 16 ? 14.758 13.773 3.936 1 96.44 16 ALA B CA 1
ATOM 1412 C C . ALA B 1 16 ? 13.359 14.195 4.398 1 96.44 16 ALA B C 1
ATOM 1414 O O . ALA B 1 16 ? 12.805 13.602 5.324 1 96.44 16 ALA B O 1
ATOM 1415 N N . VAL B 1 17 ? 12.859 15.219 3.736 1 97.94 17 VAL B N 1
ATOM 1416 C CA . VAL B 1 17 ? 11.508 15.695 4.047 1 97.94 17 VAL B CA 1
ATOM 1417 C C . VAL B 1 17 ? 10.508 14.562 3.824 1 97.94 17 VAL B C 1
ATOM 1419 O O . VAL B 1 17 ? 9.672 14.289 4.691 1 97.94 17 VAL B O 1
ATOM 1422 N N . LEU B 1 18 ? 10.625 13.906 2.707 1 96.5 18 LEU B N 1
ATOM 1423 C CA . LEU B 1 18 ? 9.719 12.805 2.371 1 96.5 18 LEU B CA 1
ATOM 1424 C C . LEU B 1 18 ? 9.82 11.688 3.404 1 96.5 18 LEU B C 1
ATOM 1426 O O . LEU B 1 18 ? 8.805 11.117 3.803 1 96.5 18 LEU B O 1
ATOM 1430 N N . SER B 1 19 ? 10.984 11.383 3.818 1 95.62 19 SER B N 1
ATOM 1431 C CA . SER B 1 19 ? 11.195 10.336 4.809 1 95.62 19 SER B CA 1
ATOM 1432 C C . SER B 1 19 ? 10.461 10.648 6.109 1 95.62 19 SER B C 1
ATOM 1434 O O . SER B 1 19 ? 9.898 9.758 6.742 1 95.62 19 SER B O 1
ATOM 1436 N N . GLN B 1 20 ? 10.461 11.914 6.535 1 97.5 20 GLN B N 1
ATOM 1437 C CA . GLN B 1 20 ? 9.742 12.312 7.742 1 97.5 20 GLN B CA 1
ATOM 1438 C C . GLN B 1 20 ? 8.234 12.203 7.543 1 97.5 20 GLN B C 1
ATOM 1440 O O . GLN B 1 20 ? 7.516 11.766 8.445 1 97.5 20 GLN B O 1
ATOM 1445 N N . LEU B 1 21 ? 7.781 12.547 6.348 1 97.69 21 LEU B N 1
ATOM 1446 C CA . LEU B 1 21 ? 6.355 12.508 6.051 1 97.69 21 LEU B CA 1
ATOM 1447 C C . LEU B 1 21 ? 5.859 11.07 5.957 1 97.69 21 LEU B C 1
ATOM 1449 O O . LEU B 1 21 ? 4.68 10.797 6.195 1 97.69 21 LEU B O 1
ATOM 1453 N N . LYS B 1 22 ? 6.734 10.125 5.613 1 96.12 22 LYS B N 1
ATOM 1454 C CA . LYS B 1 22 ? 6.387 8.703 5.609 1 96.12 22 LYS B CA 1
ATOM 1455 C C . LYS B 1 22 ? 6.156 8.195 7.027 1 96.12 22 LYS B C 1
ATOM 1457 O O . LYS B 1 22 ? 5.352 7.281 7.238 1 96.12 22 LYS B O 1
ATOM 1462 N N . VAL B 1 23 ? 6.824 8.797 7.949 1 95.06 23 VAL B N 1
ATOM 1463 C CA . VAL B 1 23 ? 6.664 8.438 9.352 1 95.06 23 VAL B CA 1
ATOM 1464 C C . VAL B 1 23 ? 5.395 9.078 9.906 1 95.06 23 VAL B C 1
ATOM 1466 O O . VAL B 1 23 ? 4.602 8.414 10.578 1 95.06 23 VAL B O 1
ATOM 1469 N N . ASP B 1 24 ? 5.234 10.289 9.625 1 97.31 24 ASP B N 1
ATOM 1470 C CA . ASP B 1 24 ? 4.07 11.078 10.016 1 97.31 24 ASP B CA 1
ATOM 1471 C C . ASP B 1 24 ? 3.717 12.102 8.945 1 97.31 24 ASP B C 1
ATOM 1473 O O . ASP B 1 24 ? 4.367 13.141 8.836 1 97.31 24 ASP B O 1
ATOM 1477 N N . GLY B 1 25 ? 2.664 11.836 8.258 1 98.25 25 GLY B N 1
ATOM 1478 C CA . GLY B 1 25 ? 2.25 12.688 7.152 1 98.25 25 GLY B CA 1
ATOM 1479 C C . GLY B 1 25 ? 1.754 14.047 7.605 1 98.25 25 GLY B C 1
ATOM 1480 O O . GLY B 1 25 ? 1.613 14.969 6.789 1 98.25 25 GLY B O 1
ATOM 1481 N N . ARG B 1 26 ? 1.531 14.242 8.883 1 97.56 26 ARG B N 1
ATOM 1482 C CA . ARG B 1 26 ? 1.008 15.5 9.398 1 97.56 26 ARG B CA 1
ATOM 1483 C C . ARG B 1 26 ? 2.078 16.266 10.172 1 97.56 26 ARG B C 1
ATOM 1485 O O . ARG B 1 26 ? 1.787 17.266 10.82 1 97.56 26 ARG B O 1
ATOM 1492 N N . MET B 1 27 ? 3.293 15.719 10.094 1 97.75 27 MET B N 1
ATOM 1493 C CA . MET B 1 27 ? 4.387 16.422 10.773 1 97.75 27 MET B CA 1
ATOM 1494 C C . MET B 1 27 ? 4.504 17.859 10.281 1 97.75 27 MET B C 1
ATOM 1496 O O . MET B 1 27 ? 4.414 18.109 9.078 1 97.75 27 MET B O 1
ATOM 1500 N N . SER B 1 28 ? 4.723 18.766 11.203 1 97.62 28 SER B N 1
ATOM 1501 C CA . SER B 1 28 ? 4.82 20.188 10.844 1 97.62 28 SER B CA 1
ATOM 1502 C C . SER B 1 28 ? 6.172 20.5 10.219 1 97.62 28 SER B C 1
ATOM 1504 O O . SER B 1 28 ? 7.148 19.781 10.438 1 97.62 28 SER B O 1
ATOM 1506 N N . SER B 1 29 ? 6.164 21.625 9.453 1 98.19 29 SER B N 1
ATOM 1507 C CA . SER B 1 29 ? 7.426 22.062 8.867 1 98.19 29 SER B CA 1
ATOM 1508 C C . SER B 1 29 ? 8.445 22.406 9.953 1 98.19 29 SER B C 1
ATOM 1510 O O . SER B 1 29 ? 9.641 22.188 9.781 1 98.19 29 SER B O 1
ATOM 1512 N N . VAL B 1 30 ? 7.965 22.922 11.07 1 98.38 30 VAL B N 1
ATOM 1513 C CA . VAL B 1 30 ? 8.836 23.266 12.188 1 98.38 30 VAL B CA 1
ATOM 1514 C C . VAL B 1 30 ? 9.484 22 12.75 1 98.38 30 VAL B C 1
ATOM 1516 O O . VAL B 1 30 ? 10.703 21.953 12.945 1 98.38 30 VAL B O 1
ATOM 1519 N N . ASP B 1 31 ? 8.75 20.938 12.953 1 98.56 31 ASP B N 1
ATOM 1520 C CA . ASP B 1 31 ? 9.258 19.703 13.516 1 98.56 31 ASP B CA 1
ATOM 1521 C C . ASP B 1 31 ? 10.219 19.016 12.539 1 98.56 31 ASP B C 1
ATOM 1523 O O . ASP B 1 31 ? 11.25 18.469 12.953 1 98.56 31 ASP B O 1
ATOM 1527 N N . ILE B 1 32 ? 9.844 19.016 11.289 1 98.69 32 ILE B N 1
ATOM 1528 C CA . ILE B 1 32 ? 10.711 18.422 10.281 1 98.69 32 ILE B CA 1
ATOM 1529 C C . ILE B 1 32 ? 12.047 19.156 10.25 1 98.69 32 ILE B C 1
ATOM 1531 O O . ILE B 1 32 ? 13.109 18.531 10.188 1 98.69 32 ILE B O 1
ATOM 1535 N N . ALA B 1 33 ? 11.992 20.469 10.289 1 98.69 33 ALA B N 1
ATOM 1536 C CA . ALA B 1 33 ? 13.203 21.281 10.273 1 98.69 33 ALA B CA 1
ATOM 1537 C C . ALA B 1 33 ? 14.133 20.906 11.43 1 98.69 33 ALA B C 1
ATOM 1539 O O . ALA B 1 33 ? 15.336 20.75 11.242 1 98.69 33 ALA B O 1
ATOM 1540 N N . LYS B 1 34 ? 13.594 20.734 12.586 1 98.44 34 LYS B N 1
ATOM 1541 C CA . LYS B 1 34 ? 14.359 20.344 13.773 1 98.44 34 LYS B CA 1
ATOM 1542 C C . LYS B 1 34 ? 15.016 18.984 13.578 1 98.44 34 LYS B C 1
ATOM 1544 O O . LYS B 1 34 ? 16.172 18.781 13.961 1 98.44 34 LYS B O 1
ATOM 1549 N N . ARG B 1 35 ? 14.344 18.109 12.93 1 97.94 35 ARG B N 1
ATOM 1550 C CA . ARG B 1 35 ? 14.797 16.734 12.797 1 97.94 35 ARG B CA 1
ATOM 1551 C C . ARG B 1 35 ? 15.898 16.625 11.75 1 97.94 35 ARG B C 1
ATOM 1553 O O . ARG B 1 35 ? 16.828 15.812 11.898 1 97.94 35 ARG B O 1
ATOM 1560 N N . ILE B 1 36 ? 15.773 17.375 10.711 1 97.31 36 ILE B N 1
ATOM 1561 C CA . ILE B 1 36 ? 16.719 17.125 9.625 1 97.31 36 ILE B CA 1
ATOM 1562 C C . ILE B 1 36 ? 17.781 18.203 9.609 1 97.31 36 ILE B C 1
ATOM 1564 O O . ILE B 1 36 ? 18.734 18.125 8.828 1 97.31 36 ILE B O 1
ATOM 1568 N N . GLY B 1 37 ? 17.656 19.25 10.367 1 97.94 37 GLY B N 1
ATOM 1569 C CA . GLY B 1 37 ? 18.719 20.219 10.578 1 97.94 37 GLY B CA 1
ATOM 1570 C C . GLY B 1 37 ? 18.797 21.266 9.492 1 97.94 37 GLY B C 1
ATOM 1571 O O . GLY B 1 37 ? 19.875 21.578 8.992 1 97.94 37 GLY B O 1
ATOM 1572 N N . VAL B 1 38 ? 17.703 21.781 9.055 1 98.19 38 VAL B N 1
ATOM 1573 C CA . VAL B 1 38 ? 17.625 22.891 8.102 1 98.19 38 VAL B CA 1
ATOM 1574 C C . VAL B 1 38 ? 16.578 23.906 8.57 1 98.19 38 VAL B C 1
ATOM 1576 O O . VAL B 1 38 ? 15.938 23.703 9.602 1 98.19 38 VAL B O 1
ATOM 1579 N N . THR B 1 39 ? 16.516 25 7.82 1 98.31 39 THR B N 1
ATOM 1580 C CA . THR B 1 39 ? 15.594 26.047 8.227 1 98.31 39 THR B CA 1
ATOM 1581 C C . THR B 1 39 ? 14.156 25.672 7.895 1 98.31 39 THR B C 1
ATOM 1583 O O . THR B 1 39 ? 13.914 24.906 6.961 1 98.31 39 THR B O 1
ATOM 1586 N N . GLU B 1 40 ? 13.25 26.125 8.703 1 98.44 40 GLU B N 1
ATOM 1587 C CA . GLU B 1 40 ? 11.836 25.906 8.43 1 98.44 40 GLU B CA 1
ATOM 1588 C C . GLU B 1 40 ? 11.469 26.375 7.023 1 98.44 40 GLU B C 1
ATOM 1590 O O . GLU B 1 40 ? 10.664 25.75 6.34 1 98.44 40 GLU B O 1
ATOM 1595 N N . ALA B 1 41 ? 11.977 27.531 6.648 1 98.44 41 ALA B N 1
ATOM 1596 C CA . ALA B 1 41 ? 11.695 28.078 5.316 1 98.44 41 ALA B CA 1
ATOM 1597 C C . ALA B 1 41 ? 12.125 27.078 4.23 1 98.44 41 ALA B C 1
ATOM 1599 O O . ALA B 1 41 ? 11.398 26.875 3.252 1 98.44 41 ALA B O 1
ATOM 1600 N N . THR B 1 42 ? 13.273 26.5 4.398 1 98.44 42 THR B N 1
ATOM 1601 C CA . THR B 1 42 ? 13.773 25.484 3.473 1 98.44 42 THR B CA 1
ATOM 1602 C C . THR B 1 42 ? 12.836 24.281 3.436 1 98.44 42 THR B C 1
ATOM 1604 O O . THR B 1 42 ? 12.484 23.781 2.357 1 98.44 42 THR B O 1
ATOM 1607 N N . VAL B 1 43 ? 12.406 23.797 4.602 1 98.62 43 VAL B N 1
ATOM 1608 C CA . VAL B 1 43 ? 11.508 22.656 4.672 1 98.62 43 VAL B CA 1
ATOM 1609 C C . VAL B 1 43 ? 10.188 22.984 3.975 1 98.62 43 VAL B C 1
ATOM 1611 O O . VAL B 1 43 ? 9.672 22.188 3.199 1 98.62 43 VAL B O 1
ATOM 1614 N N . ARG B 1 44 ? 9.641 24.109 4.254 1 98.25 44 ARG B N 1
ATOM 1615 C CA . ARG B 1 44 ? 8.367 24.5 3.652 1 98.25 44 ARG B CA 1
ATOM 1616 C C . ARG B 1 44 ? 8.453 24.484 2.129 1 98.25 44 ARG B C 1
ATOM 1618 O O . ARG B 1 44 ? 7.566 23.953 1.461 1 98.25 44 ARG B O 1
ATOM 1625 N N . ARG B 1 45 ? 9.484 25.016 1.623 1 98.19 45 ARG B N 1
ATOM 1626 C CA . ARG B 1 45 ? 9.68 25.062 0.177 1 98.19 45 ARG B CA 1
ATOM 1627 C C . ARG B 1 45 ? 9.844 23.656 -0.394 1 98.19 45 ARG B C 1
ATOM 1629 O O . ARG B 1 45 ? 9.203 23.297 -1.382 1 98.19 45 ARG B O 1
ATOM 1636 N N . LYS B 1 46 ? 10.719 22.891 0.216 1 98.25 46 LYS B N 1
ATOM 1637 C CA . LYS B 1 46 ? 11.008 21.531 -0.267 1 98.25 46 LYS B CA 1
ATOM 1638 C C . LYS B 1 46 ? 9.789 20.625 -0.12 1 98.25 46 LYS B C 1
ATOM 1640 O O . LYS B 1 46 ? 9.531 19.781 -0.977 1 98.25 46 LYS B O 1
ATOM 1645 N N . MET B 1 47 ? 9.086 20.781 0.969 1 98.06 47 MET B N 1
ATOM 1646 C CA . MET B 1 47 ? 7.867 20 1.175 1 98.06 47 MET B CA 1
ATOM 1647 C C . MET B 1 47 ? 6.836 20.328 0.097 1 98.06 47 MET B C 1
ATOM 1649 O O . MET B 1 47 ? 6.195 19.422 -0.444 1 98.06 47 MET B O 1
ATOM 1653 N N . ALA B 1 48 ? 6.68 21.594 -0.159 1 97.25 48 ALA B N 1
ATOM 1654 C CA . ALA B 1 48 ? 5.758 22 -1.219 1 97.25 48 ALA B CA 1
ATOM 1655 C C . ALA B 1 48 ? 6.129 21.344 -2.547 1 97.25 48 ALA B C 1
ATOM 1657 O O . ALA B 1 48 ? 5.262 20.828 -3.254 1 97.25 48 ALA B O 1
ATOM 1658 N N . ARG B 1 49 ? 7.32 21.344 -2.838 1 95.88 49 ARG B N 1
ATOM 1659 C CA . ARG B 1 49 ? 7.805 20.734 -4.074 1 95.88 49 ARG B CA 1
ATOM 1660 C C . ARG B 1 49 ? 7.543 19.234 -4.094 1 95.88 49 ARG B C 1
ATOM 1662 O O . ARG B 1 49 ? 7.07 18.688 -5.098 1 95.88 49 ARG B O 1
ATOM 1669 N N . VAL B 1 50 ? 7.867 18.594 -3.016 1 95.62 50 VAL B N 1
ATOM 1670 C CA . VAL B 1 50 ? 7.652 17.156 -2.883 1 95.62 50 VAL B CA 1
ATOM 1671 C C . VAL B 1 50 ? 6.176 16.828 -3.092 1 95.62 50 VAL B C 1
ATOM 1673 O O . VAL B 1 50 ? 5.836 15.906 -3.836 1 95.62 50 VAL B O 1
ATOM 1676 N N . LEU B 1 51 ? 5.332 17.609 -2.52 1 95.56 51 LEU B N 1
ATOM 1677 C CA . LEU B 1 51 ? 3.906 17.312 -2.5 1 95.56 51 LEU B CA 1
ATOM 1678 C C . LEU B 1 51 ? 3.232 17.766 -3.787 1 95.56 51 LEU B C 1
ATOM 1680 O O . LEU B 1 51 ? 2.057 17.469 -4.016 1 95.56 51 LEU B O 1
ATOM 1684 N N . GLU B 1 52 ? 3.971 18.453 -4.656 1 94 52 GLU B N 1
ATOM 1685 C CA . GLU B 1 52 ? 3.482 18.781 -5.988 1 94 52 GLU B CA 1
ATOM 1686 C C . GLU B 1 52 ? 3.572 17.578 -6.926 1 94 52 GLU B C 1
ATOM 1688 O O . GLU B 1 52 ? 2.9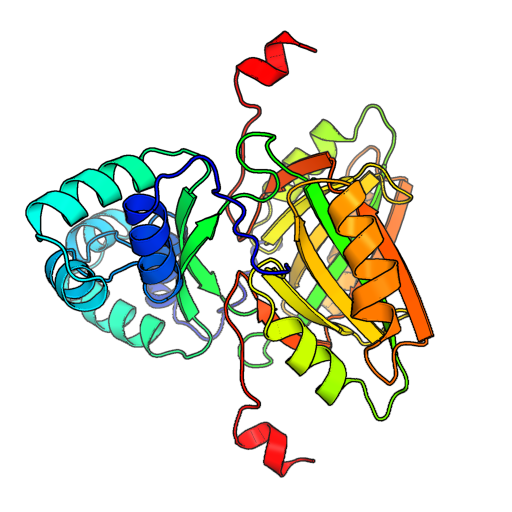43 17.562 -7.988 1 94 52 GLU B O 1
ATOM 1693 N N . ASP B 1 53 ? 4.395 16.672 -6.578 1 90.94 53 ASP B N 1
ATOM 1694 C CA . ASP B 1 53 ? 4.523 15.445 -7.363 1 90.94 53 ASP B CA 1
ATOM 1695 C C . ASP B 1 53 ? 3.234 14.633 -7.332 1 90.94 53 ASP B C 1
ATOM 1697 O O . ASP B 1 53 ? 2.779 14.219 -6.266 1 90.94 53 ASP B O 1
ATOM 1701 N N . PRO B 1 54 ? 2.605 14.344 -8.477 1 89.69 54 PRO B N 1
ATOM 1702 C CA . PRO B 1 54 ? 1.336 13.617 -8.5 1 89.69 54 PRO B CA 1
ATOM 1703 C C . PRO B 1 54 ? 1.476 12.172 -8.031 1 89.69 54 PRO B C 1
ATOM 1705 O O . PRO B 1 54 ? 0.472 11.508 -7.766 1 89.69 54 PRO B O 1
ATOM 1708 N N . ASP B 1 55 ? 2.658 11.703 -7.914 1 91.5 55 ASP B N 1
ATOM 1709 C CA . ASP B 1 55 ? 2.891 10.32 -7.496 1 91.5 55 ASP B CA 1
ATOM 1710 C C . ASP B 1 55 ? 3.084 10.234 -5.98 1 91.5 55 ASP B C 1
ATOM 1712 O O . ASP B 1 55 ? 3.273 9.148 -5.438 1 91.5 55 ASP B O 1
ATOM 1716 N N . ILE B 1 56 ? 3.094 11.344 -5.309 1 94.56 56 ILE B N 1
ATOM 1717 C CA . ILE B 1 56 ? 3.23 11.383 -3.855 1 94.56 56 ILE B CA 1
ATOM 1718 C C . ILE B 1 56 ? 1.97 11.984 -3.236 1 94.56 56 ILE B C 1
ATOM 1720 O O . ILE B 1 56 ? 1.471 13.016 -3.701 1 94.56 56 ILE B O 1
ATOM 1724 N N . SER B 1 57 ? 1.441 11.297 -2.268 1 95.81 57 SER B N 1
ATOM 1725 C CA . SER B 1 57 ? 0.257 11.789 -1.57 1 95.81 57 SER B CA 1
ATOM 1726 C C . SER B 1 57 ? 0.369 11.57 -0.066 1 95.81 57 SER B C 1
ATOM 1728 O O . SER B 1 57 ? 1.063 10.656 0.382 1 95.81 57 SER B O 1
ATOM 1730 N N . ILE B 1 58 ? -0.163 12.422 0.683 1 98.31 58 ILE B N 1
ATOM 1731 C CA . ILE B 1 58 ? -0.359 12.172 2.107 1 98.31 58 ILE B CA 1
ATOM 1732 C C . ILE B 1 58 ? -1.759 11.609 2.344 1 98.31 58 ILE B C 1
ATOM 1734 O O . ILE B 1 58 ? -2.758 12.25 2 1 98.31 58 ILE B O 1
ATOM 1738 N N . GLN B 1 59 ? -1.854 10.438 2.91 1 98.19 59 GLN B N 1
ATOM 1739 C CA . GLN B 1 59 ? -3.17 9.836 3.076 1 98.19 59 GLN B CA 1
ATOM 1740 C C . GLN B 1 59 ? -3.203 8.922 4.301 1 98.19 59 GLN B C 1
ATOM 1742 O O . GLN B 1 59 ? -2.156 8.555 4.836 1 98.19 59 GLN B O 1
ATOM 1747 N N . ALA B 1 60 ? -4.406 8.656 4.734 1 97.06 60 ALA B N 1
ATOM 1748 C CA . ALA B 1 60 ? -4.582 7.613 5.746 1 97.06 60 ALA B CA 1
ATOM 1749 C C . ALA B 1 60 ? -4.348 6.227 5.152 1 97.06 60 ALA B C 1
ATOM 1751 O O . ALA B 1 60 ? -4.844 5.914 4.07 1 97.06 60 ALA B O 1
ATOM 1752 N N . VAL B 1 61 ? -3.545 5.473 5.777 1 95.94 61 VAL B N 1
ATOM 1753 C CA . VAL B 1 61 ? -3.279 4.082 5.422 1 95.94 61 VAL B CA 1
ATOM 1754 C C . VAL B 1 61 ? -3.785 3.162 6.531 1 95.94 61 VAL B C 1
ATOM 1756 O O . VAL B 1 61 ? -3.5 3.385 7.707 1 95.94 61 VAL B O 1
ATOM 1759 N N . VAL B 1 62 ? -4.59 2.219 6.133 1 93.88 62 VAL B N 1
ATOM 1760 C CA . VAL B 1 62 ? -5.133 1.248 7.074 1 93.88 62 VAL B CA 1
ATOM 1761 C C . VAL B 1 62 ? -4.41 -0.087 6.918 1 93.88 62 VAL B C 1
ATOM 1763 O O . VAL B 1 62 ? -4.277 -0.601 5.805 1 93.88 62 VAL B O 1
ATOM 1766 N N . ARG B 1 63 ? -3.867 -0.589 8.039 1 92.31 63 ARG B N 1
ATOM 1767 C CA . ARG B 1 63 ? -3.256 -1.914 8.031 1 92.31 63 ARG B CA 1
ATOM 1768 C C . ARG B 1 63 ? -4.246 -2.973 7.559 1 92.31 63 ARG B C 1
ATOM 1770 O O . ARG B 1 63 ? -5.359 -3.062 8.078 1 92.31 63 ARG B O 1
ATOM 1777 N N . PRO B 1 64 ? -3.805 -3.688 6.477 1 91.56 64 PRO B N 1
ATOM 1778 C CA . PRO B 1 64 ? -4.676 -4.812 6.133 1 91.56 64 PRO B CA 1
ATOM 1779 C C . PRO B 1 64 ? -4.855 -5.793 7.289 1 91.56 64 PRO B C 1
ATOM 1781 O O . PRO B 1 64 ? -3.951 -5.961 8.109 1 91.56 64 PRO B O 1
ATOM 1784 N N . LEU B 1 65 ? -6.117 -6.508 7.336 1 82.06 65 LEU B N 1
ATOM 1785 C CA . LEU B 1 65 ? -6.445 -7.434 8.414 1 82.06 65 LEU B CA 1
ATOM 1786 C C . LEU B 1 65 ? -6.543 -6.707 9.75 1 82.06 65 LEU B C 1
ATOM 1788 O O . LEU B 1 65 ? -6.336 -7.309 10.805 1 82.06 65 LEU B O 1
ATOM 1792 N N . ARG B 1 66 ? -6.836 -5.414 9.578 1 69.75 66 ARG B N 1
ATOM 1793 C CA . ARG B 1 66 ? -7.094 -4.625 10.781 1 69.75 66 ARG B CA 1
ATOM 1794 C C . ARG B 1 66 ? -8.078 -5.336 11.703 1 69.75 66 ARG B C 1
ATOM 1796 O O . ARG B 1 66 ? -9.016 -5.984 11.234 1 69.75 66 ARG B O 1
ATOM 1803 N N . SER B 1 67 ? -7.898 -5.281 13.07 1 61.47 67 SER B N 1
ATOM 1804 C CA . SER B 1 67 ? -8.703 -5.723 14.203 1 61.47 67 SER B CA 1
ATOM 1805 C C . SER B 1 67 ? -9.156 -7.168 14.031 1 61.47 67 SER B C 1
ATOM 1807 O O . SER B 1 67 ? -10.078 -7.621 14.719 1 61.47 67 SER B O 1
ATOM 1809 N N . ASP B 1 68 ? -8.625 -7.832 13.133 1 63.81 68 ASP B N 1
ATOM 1810 C CA . ASP B 1 68 ? -9.016 -9.227 12.953 1 63.81 68 ASP B CA 1
ATOM 1811 C C . ASP B 1 68 ? -10.477 -9.336 12.508 1 63.81 68 ASP B C 1
ATOM 1813 O O . ASP B 1 68 ? -11.133 -10.352 12.75 1 63.81 68 ASP B O 1
ATOM 1817 N N . LEU B 1 69 ? -10.977 -8.203 12 1 68.12 69 LEU B N 1
ATOM 1818 C CA . LEU B 1 69 ? -12.383 -8.188 11.641 1 68.12 69 LEU B CA 1
ATOM 1819 C C . LEU B 1 69 ? -12.57 -8.477 10.156 1 68.12 69 LEU B C 1
ATOM 1821 O O . LEU B 1 69 ? -13.703 -8.516 9.664 1 68.12 69 LEU B O 1
ATOM 1825 N N . GLY B 1 70 ? -11.703 -9.008 9.609 1 86.5 70 GLY B N 1
ATOM 1826 C CA . GLY B 1 70 ? -11.844 -9.352 8.203 1 86.5 70 GLY B CA 1
ATOM 1827 C C . GLY B 1 70 ? -10.68 -10.156 7.664 1 86.5 70 GLY B C 1
ATOM 1828 O O . GLY B 1 70 ? -9.984 -10.844 8.422 1 86.5 70 GLY B O 1
ATOM 1829 N N . ILE B 1 71 ? -10.75 -10.234 6.379 1 92.75 71 ILE B N 1
ATOM 1830 C CA . ILE B 1 71 ? -9.664 -10.945 5.711 1 92.75 71 ILE B CA 1
ATOM 1831 C C . ILE B 1 71 ? -9.008 -10.031 4.68 1 92.75 71 ILE B C 1
ATOM 1833 O O . ILE B 1 71 ? -9.609 -9.055 4.23 1 92.75 71 ILE B O 1
ATOM 1837 N N . ALA B 1 72 ? -7.82 -10.289 4.434 1 95.75 72 ALA B N 1
ATOM 1838 C CA . ALA B 1 72 ? -7.07 -9.648 3.355 1 95.75 72 ALA B CA 1
ATOM 1839 C C . ALA B 1 72 ? -6.465 -10.688 2.416 1 95.75 72 ALA B C 1
ATOM 1841 O O . ALA B 1 72 ? -6.082 -11.773 2.848 1 95.75 72 ALA B O 1
ATOM 1842 N N . ALA B 1 73 ? -6.41 -10.273 1.152 1 96.81 73 ALA B N 1
ATOM 1843 C CA . ALA B 1 73 ? -5.914 -11.234 0.171 1 96.81 73 ALA B CA 1
ATOM 1844 C C . ALA B 1 73 ? -5.258 -10.523 -1.01 1 96.81 73 ALA B C 1
ATOM 1846 O O . ALA B 1 73 ? -5.508 -9.344 -1.249 1 96.81 73 ALA B O 1
ATOM 1847 N N . ILE B 1 74 ? -4.398 -11.227 -1.635 1 97.75 74 ILE B N 1
ATOM 1848 C CA . ILE B 1 74 ? -3.854 -10.914 -2.951 1 97.75 74 ILE B CA 1
ATOM 1849 C C . ILE B 1 74 ? -4.469 -11.836 -3.998 1 97.75 74 ILE B C 1
ATOM 1851 O O . ILE B 1 74 ? -4.543 -13.047 -3.797 1 97.75 74 ILE B O 1
ATOM 1855 N N . VAL B 1 75 ? -4.938 -11.242 -5.086 1 97.69 75 VAL B N 1
ATOM 1856 C CA . VAL B 1 75 ? -5.582 -12.047 -6.121 1 97.69 75 VAL B CA 1
ATOM 1857 C C . VAL B 1 75 ? -4.875 -11.828 -7.457 1 97.69 75 VAL B C 1
ATOM 1859 O O . VAL B 1 75 ? -4.742 -10.688 -7.918 1 97.69 75 VAL B O 1
ATOM 1862 N N . GLY B 1 76 ? -4.367 -12.914 -8.047 1 97.31 76 GLY B N 1
ATOM 1863 C CA . GLY B 1 76 ? -3.896 -12.906 -9.422 1 97.31 76 GLY B CA 1
ATOM 1864 C C . GLY B 1 76 ? -4.984 -13.234 -10.43 1 97.31 76 GLY B C 1
ATOM 1865 O O . GLY B 1 76 ? -5.789 -14.141 -10.203 1 97.31 76 GLY B O 1
ATOM 1866 N N . LEU B 1 77 ? -4.992 -12.477 -11.539 1 98.25 77 LEU B N 1
ATOM 1867 C CA . LEU B 1 77 ? -6.027 -12.648 -12.547 1 98.25 77 LEU B CA 1
ATOM 1868 C C . LEU B 1 77 ? -5.41 -12.906 -13.914 1 98.25 77 LEU B C 1
ATOM 1870 O O . LEU B 1 77 ? -4.438 -12.25 -14.297 1 98.25 77 LEU B O 1
ATOM 1874 N N . ASP B 1 78 ? -5.914 -13.898 -14.578 1 98 78 ASP B N 1
ATOM 1875 C CA . ASP B 1 78 ? -5.707 -14.086 -16.016 1 98 78 ASP B CA 1
ATOM 1876 C C . ASP B 1 78 ? -6.797 -13.383 -16.812 1 98 78 ASP B C 1
ATOM 1878 O O . ASP B 1 78 ? -7.984 -13.672 -16.656 1 98 78 ASP B O 1
ATOM 1882 N N . VAL B 1 79 ? -6.383 -12.445 -17.656 1 98.25 79 VAL B N 1
ATOM 1883 C CA . VAL B 1 79 ? -7.324 -11.578 -18.359 1 98.25 79 VAL B CA 1
ATOM 1884 C C . VAL B 1 79 ? -6.988 -11.547 -19.844 1 98.25 79 VAL B C 1
ATOM 1886 O O . VAL B 1 79 ? -5.812 -11.523 -20.219 1 98.25 79 VAL B O 1
ATOM 1889 N N . ASP B 1 80 ? -8.047 -11.578 -20.656 1 97.44 80 ASP B N 1
ATOM 1890 C CA . ASP B 1 80 ? -7.816 -11.344 -22.078 1 97.44 80 ASP B CA 1
ATOM 1891 C C . ASP B 1 80 ? -7.062 -10.031 -22.297 1 97.44 80 ASP B C 1
ATOM 1893 O O . ASP B 1 80 ? -7.418 -9 -21.734 1 97.44 80 ASP B O 1
ATOM 1897 N N . ARG B 1 81 ? -6.07 -10.125 -23.188 1 95.88 81 ARG B N 1
ATOM 1898 C CA . ARG B 1 81 ? -5.164 -9 -23.406 1 95.88 81 ARG B CA 1
ATOM 1899 C C . ARG B 1 81 ? -5.938 -7.734 -23.75 1 95.88 81 ARG B C 1
ATOM 1901 O O . ARG B 1 81 ? -5.586 -6.645 -23.297 1 95.88 81 ARG B O 1
ATOM 1908 N N . GLU B 1 82 ? -6.949 -7.816 -24.453 1 96.69 82 GLU B N 1
ATOM 1909 C CA . GLU B 1 82 ? -7.691 -6.652 -24.938 1 96.69 82 GLU B CA 1
ATOM 1910 C C . GLU B 1 82 ? -8.531 -6.035 -23.828 1 96.69 82 GLU B C 1
ATOM 1912 O O . GLU B 1 82 ? -9.039 -4.918 -23.969 1 96.69 82 GLU B O 1
ATOM 1917 N N . HIS B 1 83 ? -8.648 -6.738 -22.703 1 97.75 83 HIS B N 1
ATOM 1918 C CA . HIS B 1 83 ? -9.531 -6.262 -21.656 1 97.75 83 HIS B CA 1
ATOM 1919 C C . HIS B 1 83 ? -8.742 -5.848 -20.422 1 97.75 83 HIS B C 1
ATOM 1921 O O . HIS B 1 83 ? -9.328 -5.441 -19.406 1 97.75 83 HIS B O 1
ATOM 1927 N N . ILE B 1 84 ? -7.484 -5.898 -20.469 1 97.56 84 ILE B N 1
ATOM 1928 C CA . ILE B 1 84 ? -6.652 -5.688 -19.281 1 97.56 84 ILE B CA 1
ATOM 1929 C C . ILE B 1 84 ? -6.93 -4.305 -18.703 1 97.56 84 ILE B C 1
ATOM 1931 O O . ILE B 1 84 ? -7.195 -4.168 -17.5 1 97.56 84 ILE B O 1
ATOM 1935 N N . ILE B 1 85 ? -6.973 -3.297 -19.547 1 96.62 85 ILE B N 1
ATOM 1936 C CA . ILE B 1 85 ? -7.141 -1.926 -19.078 1 96.62 85 ILE B CA 1
ATOM 1937 C C . ILE B 1 85 ? -8.547 -1.744 -18.516 1 96.62 85 ILE B C 1
ATOM 1939 O O . ILE B 1 85 ? -8.719 -1.208 -17.422 1 96.62 85 ILE B O 1
ATOM 1943 N N . SER B 1 86 ? -9.547 -2.195 -19.219 1 97.19 86 SER B N 1
ATOM 1944 C CA . SER B 1 86 ? -10.922 -2.025 -18.766 1 97.19 86 SER B CA 1
ATOM 1945 C C . SER B 1 86 ? -11.18 -2.777 -17.469 1 97.19 86 SER B C 1
ATOM 1947 O O . SER B 1 86 ? -11.875 -2.277 -16.578 1 97.19 86 SER B O 1
ATOM 1949 N N . VAL B 1 87 ? -10.641 -3.992 -17.297 1 97.81 87 VAL B N 1
ATOM 1950 C CA . VAL B 1 87 ? -10.789 -4.777 -16.078 1 97.81 87 VAL B CA 1
ATOM 1951 C C . VAL B 1 87 ? -10.094 -4.07 -14.914 1 97.81 87 VAL B C 1
ATOM 1953 O O . VAL B 1 87 ? -10.664 -3.941 -13.828 1 97.81 87 VAL B O 1
ATOM 1956 N N . ALA B 1 88 ? -8.883 -3.615 -15.125 1 98 88 ALA B N 1
ATOM 1957 C CA . ALA B 1 88 ? -8.117 -2.928 -14.094 1 98 88 ALA B CA 1
ATOM 1958 C C . ALA B 1 88 ? -8.867 -1.693 -13.586 1 98 88 ALA B C 1
ATOM 1960 O O . ALA B 1 88 ? -8.938 -1.453 -12.383 1 98 88 ALA B O 1
ATOM 1961 N N . ARG B 1 89 ? -9.406 -0.961 -14.516 1 96.75 89 ARG B N 1
ATOM 1962 C CA . ARG B 1 89 ? -10.148 0.243 -14.156 1 96.75 89 ARG B CA 1
ATOM 1963 C C . ARG B 1 89 ? -11.414 -0.104 -13.375 1 96.75 89 ARG B C 1
ATOM 1965 O O . ARG B 1 89 ? -11.727 0.547 -12.375 1 96.75 89 ARG B O 1
ATOM 1972 N N . LYS B 1 90 ? -12.102 -1.09 -13.789 1 95.69 90 LYS B N 1
ATOM 1973 C CA . LYS B 1 90 ? -13.305 -1.527 -13.102 1 95.69 90 LYS B CA 1
ATOM 1974 C C . LYS B 1 90 ? -13 -1.95 -11.664 1 95.69 90 LYS B C 1
ATOM 1976 O O . LYS B 1 90 ? -13.68 -1.534 -10.727 1 95.69 90 LYS B O 1
ATOM 1981 N N . LEU B 1 91 ? -12 -2.752 -11.484 1 96.5 91 LEU B N 1
ATOM 1982 C CA . LEU B 1 91 ? -11.625 -3.246 -10.156 1 96.5 91 LEU B CA 1
ATOM 1983 C C . LEU B 1 91 ? -11.188 -2.102 -9.258 1 96.5 91 LEU B C 1
ATOM 1985 O O . LEU B 1 91 ? -11.383 -2.154 -8.039 1 96.5 91 LEU B O 1
ATOM 1989 N N . SER B 1 92 ? -10.625 -1.048 -9.867 1 96.25 92 SER B N 1
ATOM 1990 C CA . SER B 1 92 ? -10.141 0.108 -9.117 1 96.25 92 SER B CA 1
ATOM 1991 C C . SER B 1 92 ? -11.297 0.899 -8.516 1 96.25 92 SER B C 1
ATOM 1993 O O . SER B 1 92 ? -11.086 1.746 -7.645 1 96.25 92 SER B O 1
ATOM 1995 N N . GLU B 1 93 ? -12.5 0.604 -8.922 1 93.44 93 GLU B N 1
ATOM 1996 C CA . GLU B 1 93 ? -13.672 1.327 -8.445 1 93.44 93 GLU B CA 1
ATOM 1997 C C . GLU B 1 93 ? -14.148 0.78 -7.102 1 93.44 93 GLU B C 1
ATOM 1999 O O . GLU B 1 93 ? -14.906 1.44 -6.391 1 93.44 93 GLU B O 1
ATOM 2004 N N . TYR B 1 94 ? -13.781 -0.425 -6.836 1 92.94 94 TYR B N 1
ATOM 2005 C CA . TYR B 1 94 ? -14.25 -1.035 -5.594 1 92.94 94 TYR B CA 1
ATOM 2006 C C . TYR B 1 94 ? -13.461 -0.508 -4.402 1 92.94 94 TYR B C 1
ATOM 2008 O O . TYR B 1 94 ? -12.227 -0.508 -4.414 1 92.94 94 TYR B O 1
ATOM 2016 N N . SER B 1 95 ? -14.156 -0.167 -3.289 1 90.62 95 SER B N 1
ATOM 2017 C CA . SER B 1 95 ? -13.523 0.418 -2.113 1 90.62 95 SER B CA 1
ATOM 2018 C C . SER B 1 95 ? -12.711 -0.623 -1.348 1 90.62 95 SER B C 1
ATOM 2020 O O . SER B 1 95 ? -11.719 -0.291 -0.703 1 90.62 95 SER B O 1
ATOM 2022 N N . PHE B 1 96 ? -13.133 -1.88 -1.445 1 92.94 96 PHE B N 1
ATOM 2023 C CA . PHE B 1 96 ? -12.469 -2.918 -0.671 1 92.94 96 PHE B CA 1
ATOM 2024 C C . PHE B 1 96 ? -11.211 -3.402 -1.388 1 92.94 96 PHE B C 1
ATOM 2026 O O . PHE B 1 96 ? -10.438 -4.188 -0.835 1 92.94 96 PHE B O 1
ATOM 2033 N N . VAL B 1 97 ? -11.031 -2.957 -2.676 1 95.56 97 VAL B N 1
ATOM 2034 C CA . VAL B 1 97 ? -9.789 -3.195 -3.402 1 95.56 97 VAL B CA 1
ATOM 2035 C C . VAL B 1 97 ? -8.805 -2.061 -3.131 1 95.56 97 VAL B C 1
ATOM 2037 O O . VAL B 1 97 ? -9.078 -0.902 -3.449 1 95.56 97 VAL B O 1
ATOM 2040 N N . ASP B 1 98 ? -7.617 -2.428 -2.648 1 95.19 98 ASP B N 1
ATOM 2041 C CA . ASP B 1 98 ? -6.668 -1.42 -2.191 1 95.19 98 ASP B CA 1
ATOM 2042 C C . ASP B 1 98 ? -5.645 -1.096 -3.281 1 95.19 98 ASP B C 1
ATOM 2044 O O . ASP B 1 98 ? -5.121 0.018 -3.336 1 95.19 98 ASP B O 1
ATOM 2048 N N . SER B 1 99 ? -5.324 -2.082 -4.055 1 97.88 99 SER B N 1
ATOM 2049 C CA . SER B 1 99 ? -4.32 -1.92 -5.102 1 97.88 99 SER B CA 1
ATOM 2050 C C . SER B 1 99 ? -4.676 -2.732 -6.344 1 97.88 99 SER B C 1
ATOM 2052 O O . SER B 1 99 ? -5.262 -3.812 -6.238 1 97.88 99 SER B O 1
ATOM 2054 N N . VAL B 1 100 ? -4.352 -2.197 -7.48 1 98.25 100 VAL B N 1
ATOM 2055 C CA . VAL B 1 100 ? -4.559 -2.826 -8.781 1 98.25 100 VAL B CA 1
ATOM 2056 C C . VAL B 1 100 ? -3.34 -2.584 -9.672 1 98.25 100 VAL B C 1
ATOM 2058 O O . VAL B 1 100 ? -3.012 -1.438 -9.984 1 98.25 100 VAL B O 1
ATOM 2061 N N . TYR B 1 101 ? -2.738 -3.668 -10.109 1 98 101 TYR B N 1
ATOM 2062 C CA . TYR B 1 101 ? -1.537 -3.602 -10.938 1 98 101 TYR B CA 1
ATOM 2063 C C . TYR B 1 101 ? -1.701 -4.43 -12.203 1 98 101 TYR B C 1
ATOM 2065 O O . TYR B 1 101 ? -2.135 -5.582 -12.148 1 98 101 TYR B O 1
ATOM 2073 N N . ALA B 1 102 ? -1.401 -3.883 -13.352 1 97.44 102 ALA B N 1
ATOM 2074 C CA . ALA B 1 102 ? -1.137 -4.691 -14.547 1 97.44 102 ALA B CA 1
ATOM 2075 C C . ALA B 1 102 ? 0.284 -5.25 -14.523 1 97.44 102 ALA B C 1
ATOM 2077 O O . ALA B 1 102 ? 1.243 -4.512 -14.281 1 97.44 102 ALA B O 1
ATOM 2078 N N . MET B 1 103 ? 0.399 -6.52 -14.805 1 97.5 103 MET B N 1
ATOM 2079 C CA . MET B 1 103 ? 1.663 -7.219 -14.594 1 97.5 103 MET B CA 1
ATOM 2080 C C . MET B 1 103 ? 2.311 -7.582 -15.93 1 97.5 103 MET B C 1
ATOM 2082 O O . MET B 1 103 ? 1.639 -7.617 -16.969 1 97.5 103 MET B O 1
ATOM 2086 N N . THR B 1 104 ? 3.68 -7.883 -15.961 1 93.12 104 THR B N 1
ATOM 2087 C CA . THR B 1 104 ? 4.406 -8.438 -17.094 1 93.12 104 THR B CA 1
ATOM 2088 C C . THR B 1 104 ? 4.785 -9.898 -16.828 1 93.12 104 THR B C 1
ATOM 2090 O O . THR B 1 104 ? 5.738 -10.414 -17.422 1 93.12 104 THR B O 1
ATOM 2093 N N . GLY B 1 105 ? 4.082 -10.625 -16.125 1 88.06 105 GLY B N 1
ATOM 2094 C CA . GLY B 1 105 ? 4.359 -12 -15.734 1 88.06 105 GLY B CA 1
ATOM 2095 C C . GLY B 1 105 ? 3.182 -12.93 -15.945 1 88.06 105 GLY B C 1
ATOM 2096 O O . GLY B 1 105 ? 2.396 -12.75 -16.875 1 88.06 105 GLY B O 1
ATOM 2097 N N . PRO B 1 106 ? 3.189 -13.945 -15.172 1 90 106 PRO B N 1
ATOM 2098 C CA . PRO B 1 106 ? 2.199 -15 -15.391 1 90 106 PRO B CA 1
ATOM 2099 C C . PRO B 1 106 ? 0.769 -14.531 -15.141 1 90 106 PRO B C 1
ATOM 2101 O O . PRO B 1 106 ? -0.179 -15.102 -15.688 1 90 106 PRO B O 1
ATOM 2104 N N . PHE B 1 107 ? 0.619 -13.562 -14.242 1 96.31 107 PHE B N 1
ATOM 2105 C CA . PHE B 1 107 ? -0.688 -12.93 -14.07 1 96.31 107 PHE B CA 1
ATOM 2106 C C . PHE B 1 107 ? -0.789 -11.656 -14.898 1 96.31 107 PHE B C 1
ATOM 2108 O O . PHE B 1 107 ? 0.178 -10.898 -15 1 96.31 107 PHE B O 1
ATOM 2115 N N . ASP B 1 108 ? -1.973 -11.414 -15.438 1 98.31 108 ASP B N 1
ATOM 2116 C CA . ASP B 1 108 ? -2.191 -10.172 -16.188 1 98.31 108 ASP B CA 1
ATOM 2117 C C . ASP B 1 108 ? -2.455 -9.008 -15.234 1 98.31 108 ASP B C 1
ATOM 2119 O O . ASP B 1 108 ? -2.025 -7.883 -15.492 1 98.31 108 ASP B O 1
ATOM 2123 N N . ILE B 1 109 ? -3.25 -9.266 -14.227 1 98.5 109 ILE B N 1
ATOM 2124 C CA . ILE B 1 109 ? -3.576 -8.281 -13.203 1 98.5 109 ILE B CA 1
ATOM 2125 C C . ILE B 1 109 ? -3.406 -8.898 -11.82 1 98.5 109 ILE B C 1
ATOM 2127 O O . ILE B 1 109 ? -3.754 -10.062 -11.609 1 98.5 109 ILE B O 1
ATOM 2131 N N . ILE B 1 110 ? -2.877 -8.133 -10.875 1 98.56 110 ILE B N 1
ATOM 2132 C CA . ILE B 1 110 ? -2.9 -8.484 -9.461 1 98.56 110 ILE B CA 1
ATOM 2133 C C . ILE B 1 110 ? -3.643 -7.406 -8.672 1 98.56 110 ILE B C 1
ATOM 2135 O O . ILE B 1 110 ? -3.455 -6.215 -8.914 1 98.56 110 ILE B O 1
ATOM 2139 N N . ILE B 1 111 ? -4.516 -7.828 -7.758 1 98.44 111 ILE B N 1
ATOM 2140 C CA . ILE B 1 111 ? -5.18 -6.883 -6.867 1 98.44 111 ILE B CA 1
ATOM 2141 C C . ILE B 1 111 ? -4.941 -7.285 -5.414 1 98.44 111 ILE B C 1
ATOM 2143 O O . ILE B 1 111 ? -4.703 -8.461 -5.121 1 98.44 111 ILE B O 1
ATOM 2147 N N . GLN B 1 112 ? -4.867 -6.375 -4.566 1 97.81 112 GLN B N 1
ATOM 2148 C CA . GLN B 1 112 ? -4.941 -6.559 -3.121 1 97.81 112 GLN B CA 1
ATOM 2149 C C . GLN B 1 112 ? -6.27 -6.051 -2.57 1 97.81 112 GLN B C 1
ATOM 2151 O O . GLN B 1 112 ? -6.738 -4.977 -2.955 1 97.81 112 GLN B O 1
ATOM 2156 N N . LEU B 1 113 ? -6.895 -6.84 -1.665 1 96.31 113 LEU B N 1
ATOM 2157 C CA . LEU B 1 113 ? -8.211 -6.422 -1.187 1 96.31 113 LEU B CA 1
ATOM 2158 C C . LEU B 1 113 ? -8.422 -6.848 0.262 1 96.31 113 LEU B C 1
ATOM 2160 O O . LEU B 1 113 ? -7.688 -7.695 0.777 1 96.31 113 LEU B O 1
ATOM 2164 N N . THR B 1 114 ? -9.32 -6.246 0.945 1 94.44 114 THR B N 1
ATOM 2165 C CA . THR B 1 114 ? -9.828 -6.578 2.273 1 94.44 114 THR B CA 1
ATOM 2166 C C . THR B 1 114 ? -11.344 -6.742 2.252 1 94.44 114 THR B C 1
ATOM 2168 O O . THR B 1 114 ? -12.047 -5.93 1.655 1 94.44 114 THR B O 1
ATOM 2171 N N . LEU B 1 115 ? -11.773 -7.812 2.811 1 93.38 115 LEU B N 1
ATOM 2172 C CA . LEU B 1 115 ? -13.203 -8.117 2.867 1 93.38 115 LEU B CA 1
ATOM 2173 C C . LEU B 1 115 ? -13.602 -8.586 4.262 1 93.38 115 LEU B C 1
ATOM 2175 O O . LEU B 1 115 ? -12.742 -8.914 5.082 1 93.38 115 LEU B O 1
ATOM 2179 N N . PRO B 1 116 ? -14.891 -8.609 4.535 1 90.19 116 PRO B N 1
ATOM 2180 C CA . PRO B 1 116 ? -15.312 -8.93 5.898 1 90.19 116 PRO B CA 1
ATOM 2181 C C . PRO B 1 116 ? -15.102 -10.406 6.246 1 90.19 116 PRO B C 1
ATOM 2183 O O . PRO B 1 116 ? -15.039 -10.758 7.426 1 90.19 116 PRO B O 1
ATOM 2186 N N . SER B 1 117 ? -15.062 -11.297 5.207 1 91.44 117 SER B N 1
ATOM 2187 C CA . SER B 1 117 ? -14.953 -12.719 5.492 1 91.44 117 SER B CA 1
ATOM 2188 C C . SER B 1 117 ? -14.5 -13.5 4.262 1 91.44 117 SER B C 1
ATOM 2190 O O . SER B 1 117 ? -14.477 -12.953 3.154 1 91.44 117 SER B O 1
ATOM 2192 N N . THR B 1 118 ? -14.211 -14.758 4.566 1 93.44 118 THR B N 1
ATOM 2193 C CA . THR B 1 118 ? -13.859 -15.641 3.467 1 93.44 118 THR B CA 1
ATOM 2194 C C . THR B 1 118 ? -15.07 -15.891 2.564 1 93.44 118 THR B C 1
ATOM 2196 O O . THR B 1 118 ? -14.922 -16.062 1.354 1 93.44 118 THR B O 1
ATOM 2199 N N . THR B 1 119 ? -16.219 -15.891 3.189 1 94.75 119 THR B N 1
ATOM 2200 C CA . THR B 1 119 ? -17.438 -16.047 2.402 1 94.75 119 THR B CA 1
ATOM 2201 C C . THR B 1 119 ? -17.609 -14.875 1.436 1 94.75 119 THR B C 1
ATOM 2203 O O . THR B 1 119 ? -17.938 -15.07 0.265 1 94.75 119 THR B O 1
ATOM 2206 N N . ALA B 1 120 ? -17.359 -13.688 1.914 1 94 120 ALA B N 1
ATOM 2207 C CA . ALA B 1 120 ? -17.438 -12.508 1.062 1 94 120 ALA B CA 1
ATOM 2208 C C . ALA B 1 120 ? -16.438 -12.586 -0.091 1 94 120 ALA B C 1
ATOM 2210 O O . ALA B 1 120 ? -16.75 -12.18 -1.214 1 94 120 ALA B O 1
ATOM 2211 N N . LEU B 1 121 ? -15.258 -13.086 0.197 1 95.06 121 LEU B N 1
ATOM 2212 C CA . LEU B 1 121 ? -14.266 -13.273 -0.856 1 95.06 121 LEU B CA 1
ATOM 2213 C C . LEU B 1 121 ? -14.766 -14.258 -1.907 1 95.06 121 LEU B C 1
ATOM 2215 O O . LEU B 1 121 ? -14.672 -13.992 -3.107 1 95.06 121 LEU B O 1
ATOM 2219 N N . HIS B 1 122 ? -15.25 -15.312 -1.456 1 95.31 122 HIS B N 1
ATOM 2220 C CA . HIS B 1 122 ? -15.812 -16.297 -2.371 1 95.31 122 HIS B CA 1
ATOM 2221 C C . HIS B 1 122 ? -16.875 -15.688 -3.262 1 95.31 122 HIS B C 1
ATOM 2223 O O . HIS B 1 122 ? -16.859 -15.875 -4.48 1 95.31 122 HIS B O 1
ATOM 2229 N N . ASP B 1 123 ? -17.812 -14.953 -2.643 1 94.81 123 ASP B N 1
ATOM 2230 C CA . ASP B 1 123 ? -18.875 -14.297 -3.393 1 94.81 123 ASP B CA 1
ATOM 2231 C C . ASP B 1 123 ? -18.312 -13.32 -4.418 1 94.81 123 ASP B C 1
ATOM 2233 O O . ASP B 1 123 ? -18.812 -13.242 -5.547 1 94.81 123 ASP B O 1
ATOM 2237 N N . PHE B 1 124 ? -17.344 -12.617 -4.047 1 95.75 124 PHE B N 1
ATOM 2238 C CA . PHE B 1 124 ? -16.703 -11.664 -4.957 1 95.75 124 PHE B CA 1
ATOM 2239 C C . PHE B 1 124 ? -16.094 -12.391 -6.148 1 95.75 124 PHE B C 1
ATOM 2241 O O . PHE B 1 124 ? -16.312 -12 -7.297 1 95.75 124 PHE B O 1
ATOM 2248 N N . LEU B 1 125 ? -15.359 -13.477 -5.922 1 95.19 125 LEU B N 1
ATOM 2249 C CA . LEU B 1 125 ? -14.664 -14.234 -6.961 1 95.19 125 LEU B CA 1
ATOM 2250 C C . LEU B 1 125 ? -15.656 -14.898 -7.906 1 95.19 125 LEU B C 1
ATOM 2252 O O . LEU B 1 125 ? -15.477 -14.883 -9.125 1 95.19 125 LEU B O 1
ATOM 2256 N N . VAL B 1 126 ? -16.703 -15.43 -7.406 1 93 126 VAL B N 1
ATOM 2257 C CA . VAL B 1 126 ? -17.609 -16.281 -8.18 1 93 126 VAL B CA 1
ATOM 2258 C C . VAL B 1 126 ? -18.703 -15.422 -8.812 1 93 126 VAL B C 1
ATOM 2260 O O . VAL B 1 126 ? -19.141 -15.688 -9.938 1 93 126 VAL B O 1
ATOM 2263 N N . SER B 1 127 ? -19.094 -14.383 -8.156 1 88.5 127 SER B N 1
ATOM 2264 C CA . SER B 1 127 ? -20.219 -13.602 -8.656 1 88.5 127 SER B CA 1
ATOM 2265 C C . SER B 1 127 ? -19.75 -12.312 -9.32 1 88.5 127 SER B C 1
ATOM 2267 O O . SER B 1 127 ? -20.094 -12.047 -10.477 1 88.5 127 SER B O 1
ATOM 2269 N N . GLU B 1 128 ? -18.938 -11.578 -8.664 1 87.56 128 GLU B N 1
ATOM 2270 C CA . GLU B 1 128 ? -18.562 -10.289 -9.219 1 87.56 128 GLU B CA 1
ATOM 2271 C C . GLU B 1 128 ? -17.516 -10.445 -10.32 1 87.56 128 GLU B C 1
ATOM 2273 O O . GLU B 1 128 ? -17.719 -9.992 -11.445 1 87.56 128 GLU B O 1
ATOM 2278 N N . LEU B 1 129 ? -16.406 -11.148 -10.023 1 91.56 129 LEU B N 1
ATOM 2279 C CA . LEU B 1 129 ? -15.336 -11.273 -11.008 1 91.56 129 LEU B CA 1
ATOM 2280 C C . LEU B 1 129 ? -15.797 -12.078 -12.219 1 91.56 129 LEU B C 1
ATOM 2282 O O . LEU B 1 129 ? -15.414 -11.781 -13.352 1 91.56 129 LEU B O 1
ATOM 2286 N N . ALA B 1 130 ? -16.578 -13.055 -11.93 1 87.56 130 ALA B N 1
ATOM 2287 C CA . ALA B 1 130 ? -17.062 -13.922 -13 1 87.56 130 ALA B CA 1
ATOM 2288 C C . ALA B 1 130 ? -17.906 -13.133 -14.008 1 87.56 130 ALA B C 1
ATOM 2290 O O . ALA B 1 130 ? -18.031 -13.539 -15.164 1 87.56 130 ALA B O 1
ATOM 2291 N N . ASN B 1 131 ? -18.391 -12 -13.578 1 89.12 131 ASN B N 1
ATOM 2292 C CA . ASN B 1 131 ? -19.266 -11.211 -14.43 1 89.12 131 ASN B CA 1
ATOM 2293 C C . ASN B 1 131 ? -18.516 -10.055 -15.094 1 89.12 131 ASN B C 1
ATOM 2295 O O . ASN B 1 131 ? -19.109 -9.281 -15.852 1 89.12 131 ASN B O 1
ATOM 2299 N N . VAL B 1 132 ? -17.328 -9.883 -14.812 1 91.88 132 VAL B N 1
ATOM 2300 C CA . VAL B 1 132 ? -16.516 -8.867 -15.477 1 91.88 132 VAL B CA 1
ATOM 2301 C C . VAL B 1 132 ? -15.938 -9.438 -16.766 1 91.88 132 VAL B C 1
ATOM 2303 O O . VAL B 1 132 ? -15.141 -10.383 -16.734 1 91.88 132 VAL B O 1
ATOM 2306 N N . PRO B 1 133 ? -16.312 -8.922 -17.906 1 94.19 133 PRO B N 1
ATOM 2307 C CA . PRO B 1 133 ? -15.82 -9.453 -19.172 1 94.19 133 PRO B CA 1
ATOM 2308 C C . PRO B 1 133 ? -14.297 -9.477 -19.25 1 94.19 133 PRO B C 1
ATOM 2310 O O . PRO B 1 133 ? -13.641 -8.523 -18.812 1 94.19 133 PRO B O 1
ATOM 2313 N N . GLY B 1 134 ? -13.758 -10.602 -19.766 1 96.81 134 GLY B N 1
ATOM 2314 C CA . GLY B 1 134 ? -12.336 -10.664 -20.062 1 96.81 134 GLY B CA 1
ATOM 2315 C C . GLY B 1 134 ? -11.539 -11.438 -19.031 1 96.81 134 GLY B C 1
ATOM 2316 O O . GLY B 1 134 ? -10.406 -11.836 -19.297 1 96.81 134 GLY B O 1
ATOM 2317 N N . ILE B 1 135 ? -12.133 -11.625 -17.859 1 97.75 135 ILE B N 1
ATOM 2318 C CA . ILE B 1 135 ? -11.422 -12.383 -16.828 1 97.75 135 ILE B CA 1
ATOM 2319 C C . ILE B 1 135 ? -11.547 -13.875 -17.109 1 97.75 135 ILE B C 1
ATOM 2321 O O . ILE B 1 135 ? -12.656 -14.406 -17.188 1 97.75 135 ILE B O 1
ATOM 2325 N N . LYS B 1 136 ? -10.461 -14.547 -17.234 1 96.56 136 LYS B N 1
ATOM 2326 C CA . LYS B 1 136 ? -10.43 -15.961 -17.594 1 96.56 136 LYS B CA 1
ATOM 2327 C C . LYS B 1 136 ? -10.273 -16.844 -16.359 1 96.56 136 LYS B C 1
ATOM 2329 O O . LYS B 1 136 ? -10.852 -17.922 -16.281 1 96.56 136 LYS B O 1
ATOM 2334 N N . ASP B 1 137 ? -9.508 -16.422 -15.461 1 96.19 137 ASP B N 1
ATOM 2335 C CA . ASP B 1 137 ? -9.18 -17.203 -14.273 1 96.19 137 ASP B CA 1
ATOM 2336 C C . ASP B 1 137 ? -8.656 -16.312 -13.148 1 96.19 137 ASP B C 1
ATOM 2338 O O . ASP B 1 137 ? -8.234 -15.18 -13.391 1 96.19 137 ASP B O 1
ATOM 2342 N N . SER B 1 138 ? -8.789 -16.781 -11.961 1 96.44 138 SER B N 1
ATOM 2343 C CA . SER B 1 138 ? -8.273 -16.062 -10.805 1 96.44 138 SER B CA 1
ATOM 2344 C C . SER B 1 138 ? -7.688 -17.031 -9.773 1 96.44 138 SER B C 1
ATOM 2346 O O . SER B 1 138 ? -8.125 -18.188 -9.672 1 96.44 138 SER B O 1
ATOM 2348 N N . GLU B 1 139 ? -6.68 -16.609 -9.086 1 94.88 139 GLU B N 1
ATOM 2349 C CA . GLU B 1 139 ? -6.066 -17.297 -7.945 1 94.88 139 GLU B CA 1
ATOM 2350 C C . GLU B 1 139 ? -5.918 -16.344 -6.754 1 94.88 139 GLU B C 1
ATOM 2352 O O . GLU B 1 139 ? -5.418 -15.234 -6.898 1 94.88 139 GLU B O 1
ATOM 2357 N N . SER B 1 140 ? -6.406 -16.797 -5.598 1 95.69 140 SER B N 1
ATOM 2358 C CA . SER B 1 140 ? -6.355 -15.938 -4.422 1 95.69 140 SER B CA 1
ATOM 2359 C C . SER B 1 140 ? -5.367 -16.469 -3.389 1 95.69 140 SER B C 1
ATOM 2361 O O . SER B 1 140 ? -5.262 -17.672 -3.184 1 95.69 140 SER B O 1
ATOM 2363 N N . TYR B 1 141 ? -4.656 -15.57 -2.746 1 95.94 141 TYR B N 1
ATOM 2364 C CA . TYR B 1 141 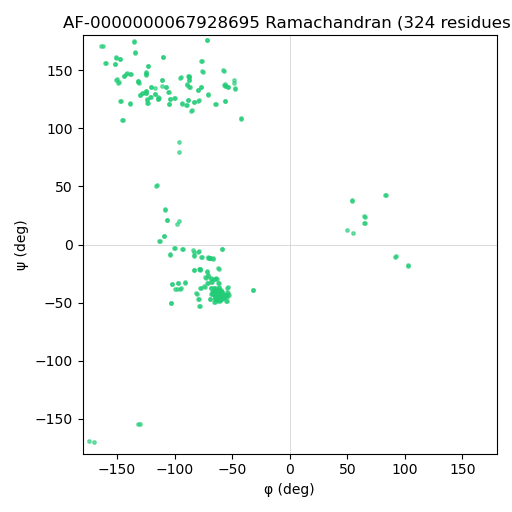? -3.699 -15.828 -1.676 1 95.94 141 TYR B CA 1
ATOM 2365 C C . TYR B 1 141 ? -4.051 -15.031 -0.424 1 95.94 141 TYR B C 1
ATOM 2367 O O . TYR B 1 141 ? -4.098 -13.805 -0.454 1 95.94 141 TYR B O 1
ATOM 2375 N N . MET B 1 142 ? -4.195 -15.789 0.655 1 96.69 142 MET B N 1
ATOM 2376 C CA . MET B 1 142 ? -4.645 -15.133 1.878 1 96.69 142 MET B CA 1
ATOM 2377 C C . MET B 1 142 ? -3.461 -14.562 2.654 1 96.69 142 MET B C 1
ATOM 2379 O O . MET B 1 142 ? -2.43 -15.227 2.795 1 96.69 142 MET B O 1
ATOM 2383 N N . ILE B 1 143 ? -3.621 -13.367 3.115 1 96.38 143 ILE B N 1
ATOM 2384 C CA . ILE B 1 143 ? -2.639 -12.766 4.008 1 96.38 143 ILE B CA 1
ATOM 2385 C C . ILE B 1 143 ? -2.9 -13.219 5.445 1 96.38 143 ILE B C 1
ATOM 2387 O O . ILE B 1 143 ? -3.98 -12.984 5.988 1 96.38 143 ILE B O 1
ATOM 2391 N N . GLY B 1 144 ? -1.915 -13.805 6.008 1 95 144 GLY B N 1
ATOM 2392 C CA . GLY B 1 144 ? -2.066 -14.305 7.367 1 95 144 GLY B CA 1
ATOM 2393 C C . GLY B 1 144 ? -1.583 -13.328 8.422 1 95 144 GLY B C 1
ATOM 2394 O O . GLY B 1 144 ? -2.148 -13.25 9.516 1 95 144 GLY B O 1
ATOM 2395 N N . ARG B 1 145 ? -0.55 -12.656 8.148 1 94.19 145 ARG B N 1
ATOM 2396 C CA . ARG B 1 145 ? 0.021 -11.672 9.055 1 94.19 145 ARG B CA 1
ATOM 2397 C C . ARG B 1 145 ? 0.734 -10.562 8.289 1 94.19 145 ARG B C 1
ATOM 2399 O O . ARG B 1 145 ? 1.399 -10.828 7.285 1 94.19 145 ARG B O 1
ATOM 2406 N N . VAL B 1 146 ? 0.58 -9.375 8.812 1 96.06 146 VAL B N 1
ATOM 2407 C CA . VAL B 1 146 ? 1.198 -8.211 8.188 1 96.06 146 VAL B CA 1
ATOM 2408 C C . VAL B 1 146 ? 2.418 -7.773 9 1 96.06 146 VAL B C 1
ATOM 2410 O O . VAL B 1 146 ? 2.295 -7.414 10.172 1 96.06 146 VAL B O 1
ATOM 2413 N N . PHE B 1 147 ? 3.592 -7.766 8.359 1 96.88 147 PHE B N 1
ATOM 2414 C CA . PHE B 1 147 ? 4.809 -7.328 9.031 1 96.88 147 PHE B CA 1
ATOM 2415 C C . PHE B 1 147 ? 5.18 -5.91 8.617 1 96.88 147 PHE B C 1
ATOM 2417 O O . PHE B 1 147 ? 5.816 -5.18 9.375 1 96.88 147 PHE B O 1
ATOM 2424 N N . LYS B 1 148 ? 4.91 -5.586 7.441 1 96.75 148 LYS B N 1
ATOM 2425 C CA . LYS B 1 148 ? 5.129 -4.254 6.887 1 96.75 148 LYS B CA 1
ATOM 2426 C C . LYS B 1 148 ? 4.094 -3.928 5.816 1 96.75 148 LYS B C 1
ATOM 2428 O O . LYS B 1 148 ? 3.756 -4.781 4.992 1 96.75 148 LYS B O 1
ATOM 2433 N N . HIS B 1 149 ? 3.605 -2.721 5.809 1 96.56 149 HIS B N 1
ATOM 2434 C CA . HIS B 1 149 ? 2.625 -2.268 4.828 1 96.56 149 HIS B CA 1
ATOM 2435 C C . HIS B 1 149 ? 2.816 -0.791 4.496 1 96.56 149 HIS B C 1
ATOM 2437 O O . HIS B 1 149 ? 2.826 0.054 5.395 1 96.56 149 HIS B O 1
ATOM 2443 N N . SER B 1 150 ? 3.004 -0.527 3.197 1 94.81 150 SER B N 1
ATOM 2444 C CA . SER B 1 150 ? 3.193 0.841 2.727 1 94.81 150 SER B CA 1
ATOM 2445 C C . SER B 1 150 ? 4.332 1.528 3.473 1 94.81 150 SER B C 1
ATOM 2447 O O . SER B 1 150 ? 4.199 2.68 3.895 1 94.81 150 SER B O 1
ATOM 2449 N N . GLY B 1 151 ? 5.363 0.75 3.744 1 93.88 151 GLY B N 1
ATOM 2450 C CA . GLY B 1 151 ? 6.559 1.324 4.336 1 93.88 151 GLY B CA 1
ATOM 2451 C C . GLY B 1 151 ? 6.555 1.279 5.855 1 93.88 151 GLY B C 1
ATOM 2452 O O . GLY B 1 151 ? 7.574 1.546 6.492 1 93.88 151 GLY B O 1
ATOM 2453 N N . ARG B 1 152 ? 5.461 0.948 6.441 1 94.06 152 ARG B N 1
ATOM 24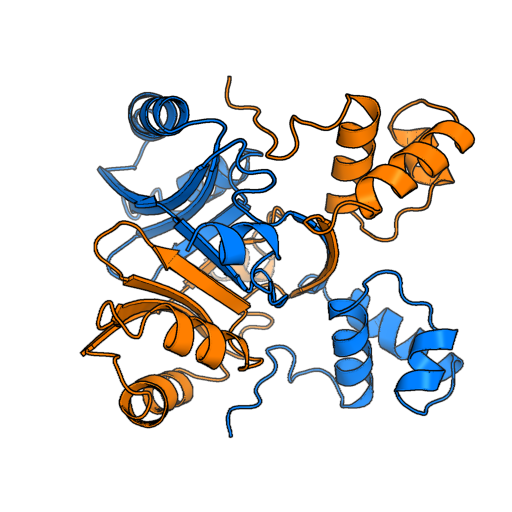54 C CA . ARG B 1 152 ? 5.379 0.917 7.898 1 94.06 152 ARG B CA 1
ATOM 2455 C C . ARG B 1 152 ? 5.512 -0.507 8.43 1 94.06 152 ARG B C 1
ATOM 2457 O O . ARG B 1 152 ? 4.723 -1.384 8.062 1 94.06 152 ARG B O 1
ATOM 2464 N N . ALA B 1 153 ? 6.445 -0.664 9.32 1 94.44 153 ALA B N 1
ATOM 2465 C CA . ALA B 1 153 ? 6.656 -1.965 9.945 1 94.44 153 ALA B CA 1
ATOM 2466 C C . ALA B 1 153 ? 5.766 -2.129 11.18 1 94.44 153 ALA B C 1
ATOM 2468 O O . ALA B 1 153 ? 5.492 -1.159 11.883 1 94.44 153 ALA B O 1
ATOM 2469 N N . TYR B 1 154 ? 5.27 -3.342 11.328 1 91 154 TYR B N 1
ATOM 2470 C CA . TYR B 1 154 ? 4.398 -3.637 12.469 1 91 154 TYR B CA 1
ATOM 2471 C C . TYR B 1 154 ? 5.051 -4.641 13.406 1 91 154 TYR B C 1
ATOM 2473 O O . TYR B 1 154 ? 5.719 -5.578 12.961 1 91 154 TYR B O 1
ATOM 2481 N N . GLN B 1 155 ? 5.168 -4.305 14.656 1 76.81 155 GLN B N 1
ATOM 2482 C CA . GLN B 1 155 ? 5.684 -5.234 15.656 1 76.81 155 GLN B CA 1
ATOM 2483 C C . GLN B 1 155 ? 4.562 -6.102 16.234 1 76.81 155 GLN B C 1
ATOM 2485 O O . GLN B 1 155 ? 3.389 -5.734 16.156 1 76.81 155 GLN B O 1
ATOM 2490 N N . ARG B 1 156 ? 4.934 -7.434 16.547 1 61.06 156 ARG B N 1
ATOM 2491 C CA . ARG B 1 156 ? 3.945 -8.273 17.203 1 61.06 156 ARG B CA 1
ATOM 2492 C C . ARG B 1 156 ? 3.213 -7.508 18.297 1 61.06 156 ARG B C 1
ATOM 2494 O O . ARG B 1 156 ? 3.838 -6.824 19.109 1 61.06 156 ARG B O 1
ATOM 2501 N N . SER B 1 157 ? 2.01 -7.242 17.953 1 49.94 157 SER B N 1
ATOM 2502 C CA . SER B 1 157 ? 1.306 -6.789 19.156 1 49.94 157 SER B CA 1
ATOM 2503 C C . SER B 1 157 ? 1.572 -7.719 20.328 1 49.94 157 SER B C 1
ATOM 2505 O O . SER B 1 157 ? 1.882 -8.898 20.141 1 49.94 157 SER B O 1
ATOM 2507 N N . LYS B 1 158 ? 1.881 -7.152 21.5 1 40.66 158 LYS B N 1
ATOM 2508 C CA . LYS B 1 158 ? 1.96 -7.875 22.766 1 40.66 158 LYS B CA 1
ATOM 2509 C C . LYS B 1 158 ? 0.973 -9.039 22.797 1 40.66 158 LYS B C 1
ATOM 2511 O O . LYS B 1 158 ? 1.169 -10.008 23.531 1 40.66 158 LYS B O 1
ATOM 2516 N N . THR B 1 159 ? -0.158 -8.945 22.312 1 39.75 159 THR B N 1
ATOM 2517 C CA . THR B 1 159 ? -1.167 -9.984 22.5 1 39.75 159 THR B CA 1
ATOM 2518 C C . THR B 1 159 ? -0.82 -11.227 21.672 1 39.75 159 THR B C 1
ATOM 2520 O O . THR B 1 159 ? -1.334 -12.312 21.938 1 39.75 159 THR B O 1
ATOM 2523 N N . GLU B 1 160 ? -0.235 -11.055 20.562 1 41.72 160 GLU B N 1
ATOM 2524 C CA . GLU B 1 160 ? 0.138 -12.242 19.797 1 41.72 160 GLU B CA 1
ATOM 2525 C C . GLU B 1 160 ? 1.343 -12.938 20.422 1 41.72 160 GLU B C 1
ATOM 2527 O O . GLU B 1 160 ? 1.649 -14.086 20.078 1 41.72 160 GLU B O 1
ATOM 2532 N N . GLU B 1 161 ? 2.211 -12.219 20.938 1 39.09 161 GLU B N 1
ATOM 2533 C CA . GLU B 1 161 ? 3.262 -12.922 21.672 1 39.09 161 GLU B CA 1
ATOM 2534 C C . GLU B 1 161 ? 2.672 -13.852 22.734 1 39.09 161 GLU B C 1
ATOM 2536 O O . GLU B 1 161 ? 3.328 -14.797 23.172 1 39.09 161 GLU B O 1
ATOM 2541 N N . LYS B 1 162 ? 1.691 -13.422 23.406 1 36.69 162 LYS B N 1
ATOM 2542 C CA . LYS B 1 162 ? 1.187 -14.289 24.469 1 36.69 162 LYS B CA 1
ATOM 2543 C C . LYS B 1 162 ? 0.623 -15.586 23.906 1 36.69 162 LYS B C 1
ATOM 2545 O O . LYS B 1 162 ? 0.256 -16.5 24.656 1 36.69 162 LYS B O 1
ATOM 2550 N N . ARG B 1 163 ? 0.007 -15.5 22.828 1 34.91 163 ARG B N 1
ATOM 2551 C CA . ARG B 1 163 ? -0.627 -16.766 22.453 1 34.91 163 ARG B CA 1
ATOM 2552 C C . ARG B 1 163 ? 0.394 -17.734 21.875 1 34.91 163 ARG B C 1
ATOM 2554 O O . ARG B 1 163 ? 0.037 -18.844 21.453 1 34.91 163 ARG B O 1
ATOM 2561 N N . GLY B 1 164 ? 1.548 -17.141 21.391 1 27.47 164 GLY B N 1
ATOM 2562 C CA . GLY B 1 164 ? 2.496 -18.203 21.109 1 27.47 164 GLY B CA 1
ATOM 2563 C C . GLY B 1 164 ? 3.273 -18.641 22.344 1 27.47 164 GLY B C 1
ATOM 2564 O O . GLY B 1 164 ? 3.518 -17.828 23.25 1 27.47 164 GLY B O 1
#

Organism: Mesorhizobium plurifarium (NCBI:txid69974)

Foldseek 3Di:
DPDDDPPPVADPLLVLLVVVCLVPVPDQLVRSCVVVVHDSVVSVVSVVVSCVPPVDDRDDDDDACPPVQWWKKKKFWAFAPVCLVVLQVVLVPDPQWDDWDQDPDPGRIMIIGIDRYPVVVVCCVVPVVVPRPGTDDMDMGTDDDDQDDSHDGDDPDPVVVVVD/DPDDDPPPVADPLLVLLVVVCLVPVPDQLVRSCVVVPHDSVVSVVSVVVSCVDPVDDRDDDDDACPPVQWWKKKKFWAFAPVCLVVLQVVLVPDPQWDDWDQDPDPGRIMIIGIDRYPVVVVCCVVPVVVPRPGTDDMDMGTDDDDQDDSHDGDDPDPVVVVVD

Solvent-accessible surface area (backbone atoms only — not comparable to full-atom values): 17388 Å² total; per-residue (Å²): 132,67,78,39,62,83,55,70,89,44,53,73,66,38,42,52,50,48,55,50,23,45,72,32,37,71,63,46,46,63,59,50,12,68,72,72,71,52,52,41,70,56,37,47,54,37,47,51,56,51,60,64,36,89,48,37,44,41,19,41,46,71,46,77,45,38,90,70,61,37,35,26,36,40,34,38,27,36,46,41,80,91,27,44,68,64,44,48,55,57,54,48,68,35,69,24,35,32,27,26,30,38,36,75,48,94,35,40,31,41,36,32,34,39,40,69,33,70,66,52,48,49,47,41,54,63,55,53,47,64,65,40,76,44,58,74,46,74,49,78,37,45,54,67,42,68,37,19,51,80,64,42,69,49,71,78,51,72,69,57,57,67,74,96,133,67,78,40,62,81,55,70,89,44,53,72,68,38,42,52,49,48,56,51,24,44,72,32,38,68,64,47,45,64,58,50,12,68,74,72,72,53,52,42,70,56,37,48,55,36,47,51,54,51,60,64,36,88,49,36,44,40,18,41,45,69,46,76,46,38,90,70,62,36,35,25,33,39,35,39,25,37,46,41,79,92,28,45,65,63,46,47,54,56,53,49,67,33,66,24,34,31,28,26,30,37,36,76,49,94,35,40,32,39,34,33,35,41,40,70,33,72,66,54,47,49,48,41,55,63,53,52,48,65,66,39,75,46,58,76,45,74,48,76,36,45,54,67,42,68,37,19,52,81,64,42,67,50,71,79,53,75,68,59,56,66,74,97

InterPro domains:
  IPR000485 AsnC-type HTH domain [PF13404] (10-49)
  IPR000485 AsnC-type HTH domain [PR00033] (10-26)
  IPR000485 AsnC-type HTH domain [PR00033] (26-37)
  IPR000485 AsnC-type HTH domain [PR00033] (37-56)
  IPR011008 Dimeric alpha-beta barrel [SSF54909] (69-148)
  IPR019887 Transcription regulator AsnC/Lrp, ligand binding domain [PF01037] (73-151)
  IPR019888 Transcription regulator AsnC-like [SM00344] (10-115)
  IPR036388 Winged helix-like DNA-binding domain superfamily [G3DSA:1.10.10.10] (10-56)
  IPR036390 Winged helix DNA-binding domain superfamily [SSF46785] (3-52)